Protein AF-A0A957VWQ2-F1 (afdb_monomer_lite)

Sequence (241 aa):
RGFYAALAAGTALGALLLGRWLARPKKSLSNQRSSVPTLTGQLQLDPIPAGQLNDQQCSDCRTTARDKRGLWYAIRGSTYCQDCAPTAAREGGFSLGVPSTSMKSGVVFNPDDTPSVAIKLKPGGVRVGVAQLEGFTVLRARDRQETGLTITPAVKIDGSGQMQVNKNSWFVNYDRVGQPVGGPFRTRQEAGGLASELARFDWTRAIEEFSDEEIRGSVRLANNYRETLRFGKYMATIEKS

Foldseek 3Di:
DFDPPPVCPPPPVPPVPPPPPPDDDDDDDDDDPDDDPPPPDAAEWEWDALVVCPQAAAPPPRDTSVRDHDTWTQQPNGIHGPVCVVVSCVVRSHHYDDPPLPPPPVDPPPLVPDDFFDWDWDWDFADQPPDTATWTFIAGPPPRHTQQKIKAFDWDQGPVRDIDGDQQFMFIARRVHNHGLADRDRHPVLNVRLCRSLSVDRSVDDPVVDTPCNVVSSNVSRVVSVVVVVVVVVVVVVVVD

Structure (mmCIF, N/CA/C/O backbone):
data_AF-A0A957VWQ2-F1
#
_entry.id   AF-A0A957VWQ2-F1
#
loop_
_atom_site.group_PDB
_atom_site.id
_atom_site.type_symbol
_atom_site.label_atom_id
_atom_site.label_alt_id
_atom_site.label_comp_id
_atom_site.label_asym_id
_atom_site.label_entity_id
_atom_site.label_seq_id
_atom_site.pdbx_PDB_ins_code
_atom_site.Cartn_x
_atom_site.Cartn_y
_atom_site.Cartn_z
_atom_site.occupancy
_atom_site.B_iso_or_equiv
_atom_site.auth_seq_id
_atom_site.auth_comp_id
_atom_site.auth_asym_id
_atom_site.auth_atom_id
_atom_site.pdbx_PDB_model_num
ATOM 1 N N . ARG A 1 1 ? 2.586 -27.801 -21.341 1.00 42.31 1 ARG A N 1
ATOM 2 C CA . ARG A 1 1 ? 1.315 -27.035 -21.294 1.00 42.31 1 ARG A CA 1
ATOM 3 C C . ARG A 1 1 ? 1.067 -26.673 -19.835 1.00 42.31 1 ARG A C 1
ATOM 5 O O . ARG A 1 1 ? 0.509 -27.474 -19.104 1.00 42.31 1 ARG A O 1
ATOM 12 N N . GLY A 1 2 ? 1.659 -25.567 -19.383 1.00 34.53 2 GLY A N 1
ATOM 13 C CA . GLY A 1 2 ? 1.678 -25.195 -17.968 1.00 34.53 2 GLY A CA 1
ATOM 14 C C . GLY A 1 2 ? 0.386 -24.497 -17.561 1.00 34.53 2 GLY A C 1
ATOM 15 O O . GLY A 1 2 ? -0.093 -23.621 -18.278 1.00 34.53 2 GLY A O 1
ATOM 16 N N . PHE A 1 3 ? -0.170 -24.887 -16.418 1.00 37.16 3 PHE A N 1
ATOM 17 C CA . PHE A 1 3 ? -1.298 -24.201 -15.804 1.00 37.16 3 PHE A CA 1
ATOM 18 C C . PHE A 1 3 ? -0.841 -22.837 -15.272 1.00 37.16 3 PHE A C 1
ATOM 20 O O . PHE A 1 3 ? 0.119 -22.724 -14.506 1.00 37.16 3 PHE A O 1
ATOM 27 N N . TYR A 1 4 ? -1.528 -21.776 -15.686 1.00 34.34 4 TYR A N 1
ATOM 28 C CA . TYR A 1 4 ? -1.385 -20.456 -15.092 1.00 34.34 4 TYR A CA 1
ATOM 29 C C . TYR A 1 4 ? -2.100 -20.462 -13.741 1.00 34.34 4 TYR A C 1
ATOM 31 O O . TYR A 1 4 ? -3.258 -20.074 -13.646 1.00 34.34 4 TYR A O 1
ATOM 39 N N . ALA A 1 5 ? -1.405 -20.867 -12.681 1.00 38.44 5 ALA A N 1
ATOM 40 C CA . ALA A 1 5 ? -1.760 -20.408 -11.347 1.00 38.44 5 ALA A CA 1
ATOM 41 C C . ALA A 1 5 ? -1.366 -18.925 -11.270 1.00 38.44 5 ALA A C 1
ATOM 43 O O . ALA A 1 5 ? -0.266 -18.556 -10.859 1.00 38.44 5 ALA A O 1
ATOM 44 N N . ALA A 1 6 ? -2.238 -18.058 -11.785 1.00 39.47 6 ALA A N 1
ATOM 45 C CA . ALA A 1 6 ? -2.357 -16.738 -11.208 1.00 39.47 6 ALA A CA 1
ATOM 46 C C . ALA A 1 6 ? -2.768 -16.993 -9.758 1.00 39.47 6 ALA A C 1
ATOM 48 O O . ALA A 1 6 ? -3.872 -17.474 -9.509 1.00 39.47 6 ALA A O 1
ATOM 49 N N . LEU A 1 7 ? -1.871 -16.732 -8.808 1.00 43.03 7 LEU A N 1
ATOM 50 C CA . LEU A 1 7 ? -2.309 -16.447 -7.452 1.00 43.03 7 LEU A CA 1
ATOM 51 C C . LEU A 1 7 ? -3.171 -15.195 -7.580 1.00 43.03 7 LEU A C 1
ATOM 53 O O . LEU A 1 7 ? -2.690 -14.066 -7.658 1.00 43.03 7 LEU A O 1
ATOM 57 N N . ALA A 1 8 ? -4.464 -15.448 -7.737 1.00 42.91 8 ALA A N 1
ATOM 58 C CA . ALA A 1 8 ? -5.533 -14.486 -7.726 1.00 42.91 8 ALA A CA 1
ATOM 59 C C . ALA A 1 8 ? -5.655 -13.937 -6.301 1.00 42.91 8 ALA A C 1
ATOM 61 O O . ALA A 1 8 ? -6.637 -14.171 -5.612 1.00 42.91 8 ALA A O 1
ATOM 62 N N . ALA A 1 9 ? -4.666 -13.159 -5.868 1.00 45.88 9 ALA A N 1
ATOM 63 C CA . ALA A 1 9 ? -4.795 -12.239 -4.743 1.00 45.88 9 ALA A CA 1
ATOM 64 C C . ALA A 1 9 ? -5.377 -10.894 -5.227 1.00 45.88 9 ALA A C 1
ATOM 66 O O . ALA A 1 9 ? -4.946 -9.825 -4.816 1.00 45.88 9 ALA A O 1
ATOM 67 N N . GLY A 1 10 ? -6.327 -10.957 -6.168 1.00 40.28 10 GLY A N 1
ATOM 68 C CA . GLY A 1 10 ? -6.921 -9.788 -6.817 1.00 40.28 10 GLY A CA 1
ATOM 69 C C . GLY A 1 10 ? -8.335 -9.984 -7.366 1.00 40.28 10 GLY A C 1
ATOM 70 O O . GLY A 1 10 ? -8.860 -9.053 -7.962 1.00 40.28 10 GLY A O 1
ATOM 71 N N . THR A 1 11 ? -8.980 -11.144 -7.175 1.00 46.41 11 THR A N 1
ATOM 72 C CA . THR A 1 11 ? -10.389 -11.349 -7.585 1.00 46.41 11 THR A CA 1
ATOM 73 C C . THR A 1 11 ? -11.195 -12.300 -6.687 1.00 46.41 11 THR A C 1
ATOM 75 O O . THR A 1 11 ? -12.277 -12.731 -7.079 1.00 46.41 11 THR A O 1
ATOM 78 N N . ALA A 1 12 ? -10.771 -12.577 -5.448 1.00 43.16 12 ALA A N 1
ATOM 79 C CA . ALA A 1 12 ? -11.630 -13.297 -4.494 1.00 43.16 12 ALA A CA 1
ATOM 80 C C . ALA A 1 12 ? -12.805 -12.441 -3.964 1.00 43.16 12 ALA A C 1
ATOM 82 O O . ALA A 1 12 ? -13.794 -12.986 -3.488 1.00 43.16 12 ALA A O 1
ATOM 83 N N . LEU A 1 13 ? -12.758 -11.112 -4.136 1.00 41.59 13 LEU A N 1
ATOM 84 C CA . LEU A 1 13 ? -13.890 -10.210 -3.869 1.00 41.59 13 LEU A CA 1
ATOM 85 C C . LEU A 1 13 ? -14.815 -9.992 -5.086 1.00 41.59 13 LEU A C 1
ATOM 87 O O . LEU A 1 13 ? -15.911 -9.467 -4.928 1.00 41.59 13 LEU A O 1
ATOM 91 N N . GLY A 1 14 ? -14.417 -10.416 -6.294 1.00 43.25 14 GLY A N 1
ATOM 92 C CA . GLY A 1 14 ? -15.211 -10.230 -7.520 1.00 43.25 14 GLY A CA 1
ATOM 93 C C . GLY A 1 14 ? -16.008 -11.462 -7.969 1.00 43.25 14 GLY A C 1
ATOM 94 O O . GLY A 1 14 ? -17.071 -11.327 -8.572 1.00 43.25 14 GLY A O 1
ATOM 95 N N . ALA A 1 15 ? -15.533 -12.675 -7.677 1.00 42.03 15 ALA A N 1
ATOM 96 C CA . ALA A 1 15 ? -16.113 -13.898 -8.245 1.00 42.03 15 ALA A CA 1
ATOM 97 C C . ALA A 1 15 ? -17.350 -14.439 -7.499 1.00 42.03 15 ALA A C 1
ATOM 99 O O . ALA A 1 15 ? -18.122 -15.199 -8.079 1.00 42.03 15 ALA A O 1
ATOM 100 N N . LEU A 1 16 ? -17.607 -14.009 -6.258 1.00 43.59 16 LEU A N 1
ATOM 101 C CA . LEU A 1 16 ? -18.819 -14.391 -5.514 1.00 43.59 16 LEU A CA 1
ATOM 102 C C . LEU A 1 16 ? -20.063 -13.548 -5.866 1.00 43.59 16 LEU A C 1
ATOM 104 O O . LEU A 1 16 ? -21.155 -13.850 -5.393 1.00 43.59 16 LEU A O 1
ATOM 108 N N . LEU A 1 17 ? -19.938 -12.541 -6.744 1.00 47.38 17 LEU A N 1
ATOM 109 C CA . LEU A 1 17 ? -21.052 -11.673 -7.163 1.00 47.38 17 LEU A CA 1
ATOM 110 C C . LEU A 1 17 ? -21.608 -11.957 -8.571 1.00 47.38 17 LEU A C 1
ATOM 112 O O . LEU A 1 17 ? -22.625 -11.378 -8.945 1.00 47.38 17 LEU A O 1
ATOM 116 N N . LEU A 1 18 ? -21.019 -12.872 -9.349 1.00 44.94 18 LEU A N 1
ATOM 117 C CA . LEU A 1 18 ? -21.442 -13.132 -10.741 1.00 44.94 18 LEU A CA 1
ATOM 118 C C . LEU A 1 18 ? -22.280 -14.410 -10.944 1.00 44.94 18 LEU A C 1
ATOM 120 O O . LEU A 1 18 ? -22.803 -14.637 -12.032 1.00 44.94 18 LEU A O 1
ATOM 124 N N . GLY A 1 19 ? -22.485 -15.223 -9.906 1.00 41.66 19 GLY A N 1
ATOM 125 C CA . GLY A 1 19 ? -23.142 -16.535 -10.024 1.00 41.66 19 GLY A CA 1
ATOM 126 C C . GLY A 1 19 ? -24.675 -16.544 -10.094 1.00 41.66 19 GLY A C 1
ATOM 127 O O . GLY A 1 19 ? -25.260 -17.621 -10.157 1.00 41.66 19 GLY A O 1
ATOM 128 N N . ARG A 1 20 ? -25.360 -15.391 -10.062 1.00 44.75 20 ARG A N 1
ATOM 129 C CA . ARG A 1 20 ? -26.833 -15.343 -9.909 1.00 44.75 20 ARG A CA 1
ATOM 130 C C . ARG A 1 20 ? -27.612 -14.767 -11.099 1.00 44.75 20 ARG A C 1
ATOM 132 O O . ARG A 1 20 ? -28.810 -14.538 -10.969 1.00 44.75 20 ARG A O 1
ATOM 139 N N . TRP A 1 21 ? -26.965 -14.541 -12.247 1.00 45.28 21 TRP A N 1
ATOM 140 C CA . TRP A 1 21 ? -27.535 -13.723 -13.335 1.00 45.28 21 TRP A CA 1
ATOM 141 C C . TRP A 1 21 ? -27.708 -14.382 -14.715 1.00 45.28 21 TRP A C 1
ATOM 143 O O . TRP A 1 21 ? -28.081 -13.689 -15.657 1.00 45.28 21 TRP A O 1
ATOM 153 N N . LEU A 1 22 ? -27.529 -15.699 -14.869 1.00 49.59 22 LEU A N 1
ATOM 154 C CA . LEU A 1 22 ? -27.672 -16.366 -16.180 1.00 49.59 22 LEU A CA 1
ATOM 155 C C . LEU A 1 22 ? -28.826 -17.375 -16.264 1.00 49.59 22 LEU A C 1
ATOM 157 O O . LEU A 1 22 ? -28.698 -18.437 -16.861 1.00 49.59 22 LEU A O 1
ATOM 161 N N . ALA A 1 23 ? -29.990 -17.005 -15.731 1.00 54.22 23 ALA A N 1
ATOM 162 C CA . ALA A 1 23 ? -31.255 -17.634 -16.108 1.00 54.22 23 ALA A CA 1
ATOM 163 C C . ALA A 1 23 ? -32.405 -16.617 -16.032 1.00 54.22 23 ALA A C 1
ATOM 165 O O . ALA A 1 23 ? -33.171 -16.584 -15.070 1.00 54.22 23 ALA A O 1
ATOM 166 N N . ARG A 1 24 ? -32.530 -15.753 -17.048 1.00 50.28 24 ARG A N 1
ATOM 167 C CA . ARG A 1 24 ? -33.770 -15.004 -17.299 1.00 50.28 24 ARG A CA 1
ATOM 168 C C . ARG A 1 24 ? -34.200 -15.159 -18.762 1.00 50.28 24 ARG A C 1
ATOM 170 O O . ARG A 1 24 ? -33.377 -14.954 -19.653 1.00 50.28 24 ARG A O 1
ATOM 177 N N . PRO A 1 25 ? -35.468 -15.524 -19.021 1.00 44.47 25 PRO A N 1
ATOM 178 C CA . PRO A 1 25 ? -35.995 -15.688 -20.370 1.00 44.47 25 PRO A CA 1
ATOM 179 C C . PRO A 1 25 ? -36.051 -14.341 -21.100 1.00 44.47 25 PRO A C 1
ATOM 181 O O . PRO A 1 25 ? -36.413 -13.318 -20.516 1.00 44.47 25 PRO A O 1
ATOM 184 N N . LYS A 1 26 ? -35.713 -14.355 -22.395 1.00 50.06 26 LYS A N 1
ATOM 185 C CA . LYS A 1 26 ? -35.841 -13.209 -23.303 1.00 50.06 26 LYS A CA 1
ATOM 186 C C . LYS A 1 26 ? -37.300 -12.735 -23.325 1.00 50.06 26 LYS A C 1
ATOM 188 O O . LYS A 1 26 ? -38.153 -13.415 -23.890 1.00 50.06 26 LYS A O 1
ATOM 193 N N . LYS A 1 27 ? -37.582 -11.565 -22.745 1.00 45.38 27 LYS A N 1
ATOM 194 C CA . LYS A 1 27 ? -38.809 -10.810 -23.020 1.00 45.38 27 LYS A CA 1
ATOM 195 C C . LYS A 1 27 ? -38.476 -9.572 -23.845 1.00 45.38 27 LYS A C 1
ATOM 197 O O . LYS A 1 27 ? -37.540 -8.838 -23.549 1.00 45.38 27 LYS A O 1
ATOM 202 N N . SER A 1 28 ? -39.262 -9.447 -24.906 1.00 46.12 28 SER A N 1
ATOM 203 C CA . SER A 1 28 ? -39.304 -8.421 -25.940 1.00 46.12 28 SER A CA 1
ATOM 204 C C . SER A 1 28 ? -39.070 -6.996 -25.430 1.00 46.12 28 SER A C 1
ATOM 206 O O . SER A 1 28 ? -39.695 -6.568 -24.462 1.00 46.12 28 SER A O 1
ATOM 208 N N . LEU A 1 29 ? -38.210 -6.257 -26.133 1.00 51.06 29 LEU A N 1
ATOM 209 C CA . LEU A 1 29 ? -37.986 -4.824 -25.956 1.00 51.06 29 LEU A CA 1
ATOM 210 C C . LEU A 1 29 ? -39.236 -4.056 -26.412 1.00 51.06 29 LEU A C 1
ATOM 212 O O . LEU A 1 29 ? -39.457 -3.873 -27.606 1.00 51.06 29 LEU A O 1
ATOM 216 N N . SER A 1 30 ? -40.050 -3.615 -25.452 1.00 54.12 30 SER A N 1
ATOM 217 C CA . SER A 1 30 ? -41.000 -2.518 -25.646 1.00 54.12 30 SER A CA 1
ATOM 218 C C . SER A 1 30 ? -40.347 -1.232 -25.152 1.00 54.12 30 SER A C 1
ATOM 220 O O . SER A 1 30 ? -39.843 -1.153 -24.032 1.00 54.12 30 SER A O 1
ATOM 222 N N . ASN A 1 31 ? -40.328 -0.246 -26.035 1.00 52.00 31 ASN A N 1
ATOM 223 C CA . ASN A 1 31 ? -39.730 1.064 -25.872 1.00 52.00 31 ASN A CA 1
ATOM 224 C C . ASN A 1 31 ? -40.591 1.895 -24.901 1.00 52.00 31 ASN A C 1
ATOM 226 O O . ASN A 1 31 ? -41.529 2.568 -25.320 1.00 52.00 31 ASN A O 1
ATOM 230 N N . GLN A 1 32 ? -40.314 1.820 -23.597 1.00 49.75 32 GLN A N 1
ATOM 231 C CA . GLN A 1 32 ? -41.010 2.613 -22.583 1.00 49.75 32 GLN A CA 1
ATOM 232 C C . GLN A 1 32 ? -39.989 3.494 -21.861 1.00 49.75 32 GLN A C 1
ATOM 234 O O . GLN A 1 32 ? -39.152 3.017 -21.099 1.00 49.75 32 GLN A O 1
ATOM 239 N N . ARG A 1 33 ? -40.038 4.801 -22.147 1.00 47.56 33 ARG A N 1
ATOM 240 C CA . ARG A 1 33 ? -39.319 5.836 -21.397 1.00 47.56 33 ARG A CA 1
ATOM 241 C C . ARG A 1 33 ? -39.810 5.802 -19.949 1.00 47.56 33 ARG A C 1
ATOM 243 O O . ARG A 1 33 ? -40.836 6.396 -19.633 1.00 47.56 33 ARG A O 1
ATOM 250 N N . SER A 1 34 ? -39.098 5.093 -19.082 1.00 43.31 34 SER A N 1
ATOM 251 C CA . SER A 1 34 ? -39.290 5.195 -17.639 1.00 43.31 34 SER A CA 1
ATOM 252 C C . SER A 1 34 ? -38.635 6.482 -17.154 1.00 43.31 34 SER A C 1
ATOM 254 O O . SER A 1 34 ? -37.415 6.632 -17.212 1.00 43.31 34 SER A O 1
ATOM 256 N N . SER A 1 35 ? -39.450 7.416 -16.676 1.00 45.81 35 SER A N 1
ATOM 257 C CA . SER A 1 35 ? -38.999 8.440 -15.742 1.00 45.81 35 SER A CA 1
ATOM 258 C C . SER A 1 35 ? -38.395 7.735 -14.527 1.00 45.81 35 SER A C 1
ATOM 260 O O . SER A 1 35 ? -39.040 6.894 -13.903 1.00 45.81 35 SER A O 1
ATOM 262 N N . VAL A 1 36 ? -37.131 8.031 -14.220 1.00 48.41 36 VAL A N 1
ATOM 263 C CA . VAL A 1 36 ? -36.494 7.567 -12.985 1.00 48.41 36 VAL A CA 1
ATOM 264 C C . VAL A 1 36 ? -37.248 8.235 -11.833 1.00 48.41 36 VAL A C 1
ATOM 266 O O . VAL A 1 36 ? -37.268 9.467 -11.787 1.00 48.41 36 VAL A O 1
ATOM 269 N N . PRO A 1 37 ? -37.913 7.484 -10.938 1.00 47.94 37 PRO A N 1
ATOM 270 C CA . PRO A 1 37 ? -38.536 8.086 -9.774 1.00 47.94 37 PRO A CA 1
ATOM 271 C C . PRO A 1 37 ? -37.434 8.719 -8.927 1.00 47.94 37 PRO A C 1
ATOM 273 O O . PRO A 1 37 ? -36.477 8.051 -8.533 1.00 47.94 37 PRO A O 1
ATOM 276 N N . THR A 1 38 ? -37.557 10.018 -8.674 1.00 43.53 38 THR A N 1
ATOM 277 C CA . THR A 1 38 ? -36.745 10.730 -7.692 1.00 43.53 38 THR A CA 1
ATOM 278 C C . THR A 1 38 ? -36.927 10.018 -6.354 1.00 43.53 38 THR A C 1
ATOM 280 O O . THR A 1 38 ? -38.002 10.084 -5.762 1.00 43.53 38 THR A O 1
ATOM 283 N N . LEU A 1 39 ? -35.909 9.270 -5.917 1.00 45.25 39 LEU A N 1
ATOM 284 C CA . LEU A 1 39 ? -35.900 8.620 -4.611 1.00 45.25 39 LEU A CA 1
ATOM 285 C C . LEU A 1 39 ? -35.981 9.719 -3.554 1.00 45.25 39 LEU A C 1
ATOM 287 O O . LEU A 1 39 ? -35.028 10.469 -3.348 1.00 45.25 39 LEU A O 1
ATOM 291 N N . THR A 1 40 ? -37.141 9.825 -2.913 1.00 52.31 40 THR A N 1
ATOM 292 C CA . THR A 1 40 ? -37.328 10.559 -1.666 1.00 52.31 40 THR A CA 1
ATOM 293 C C . THR A 1 40 ? -36.183 10.174 -0.732 1.00 52.31 40 THR A C 1
ATOM 295 O O . THR A 1 40 ? -35.966 8.982 -0.511 1.00 52.31 40 THR A O 1
ATOM 298 N N . GLY A 1 41 ? -35.409 11.158 -0.265 1.00 52.41 41 GLY A N 1
ATOM 299 C CA . GLY A 1 41 ? -34.172 10.923 0.479 1.00 52.41 41 GLY A CA 1
ATOM 300 C C . GLY A 1 41 ? -34.387 9.930 1.618 1.00 52.41 41 GLY A C 1
ATOM 301 O O . GLY A 1 41 ? -35.095 10.229 2.577 1.00 52.41 41 GLY A O 1
ATOM 302 N N . GLN A 1 42 ? -33.815 8.732 1.489 1.00 74.56 42 GLN A N 1
ATOM 303 C CA . GLN A 1 42 ? -33.826 7.751 2.566 1.00 74.56 42 GLN A CA 1
ATOM 304 C C . GLN A 1 42 ? -33.038 8.333 3.735 1.00 74.56 42 GLN A C 1
ATOM 306 O O . GLN A 1 42 ? -31.931 8.837 3.546 1.00 74.56 42 GLN A O 1
ATOM 311 N N . LEU A 1 43 ? -33.613 8.271 4.936 1.00 81.88 43 LEU A N 1
ATOM 312 C CA . LEU A 1 43 ? -32.935 8.713 6.146 1.00 81.88 43 LEU A CA 1
ATOM 313 C C . LEU A 1 43 ? -31.635 7.909 6.301 1.00 81.88 43 LEU A C 1
ATOM 315 O O . LEU A 1 43 ? -31.661 6.674 6.354 1.00 81.88 43 LEU A O 1
ATOM 319 N N . GLN A 1 44 ? -30.510 8.620 6.329 1.00 89.06 44 GLN A N 1
ATOM 320 C CA . GLN A 1 44 ? -29.192 8.039 6.532 1.00 89.06 44 GLN A CA 1
ATOM 321 C C . GLN A 1 44 ? -28.928 7.890 8.034 1.00 89.06 44 GLN A C 1
ATOM 323 O O . GLN A 1 44 ? -29.159 8.825 8.796 1.00 89.06 44 GLN A O 1
ATOM 328 N N . LEU A 1 45 ? -28.485 6.707 8.457 1.00 90.31 45 LEU A N 1
ATOM 329 C CA . LEU A 1 45 ? -28.174 6.395 9.851 1.00 90.31 45 LEU A CA 1
ATOM 330 C C . LEU A 1 45 ? -26.666 6.419 10.077 1.00 90.31 45 LEU A C 1
ATOM 332 O O . LEU A 1 45 ? -25.934 5.682 9.413 1.00 90.31 45 LEU A O 1
ATOM 336 N N . ASP A 1 46 ? -26.217 7.215 11.040 1.00 89.69 46 ASP A N 1
ATOM 337 C CA . ASP A 1 46 ? -24.809 7.280 11.416 1.00 89.69 46 ASP A CA 1
ATOM 338 C C . ASP A 1 46 ? -24.390 6.069 12.268 1.00 89.69 46 ASP A C 1
ATOM 340 O O . ASP A 1 46 ? -25.192 5.543 13.052 1.00 89.69 46 ASP A O 1
ATOM 344 N N . PRO A 1 47 ? -23.139 5.598 12.129 1.00 91.62 47 PRO A N 1
ATOM 345 C CA . PRO A 1 47 ? -22.628 4.511 12.945 1.00 91.62 47 PRO A CA 1
ATOM 346 C C . PRO A 1 47 ? -22.375 4.958 14.390 1.00 91.62 47 PRO A C 1
ATOM 348 O O . PRO A 1 47 ? -21.902 6.060 14.661 1.00 91.62 47 PRO A O 1
ATOM 351 N N . ILE A 1 48 ? -22.617 4.044 15.323 1.00 90.50 48 ILE A N 1
ATOM 352 C CA . ILE A 1 48 ? -22.338 4.180 16.749 1.00 90.50 48 ILE A CA 1
ATOM 353 C C . ILE A 1 48 ? -20.986 3.512 17.034 1.00 90.50 48 ILE A C 1
ATOM 355 O O . ILE A 1 48 ? -20.804 2.334 16.710 1.00 90.50 48 ILE A O 1
ATOM 359 N N . PRO A 1 49 ? -20.020 4.212 17.650 1.00 82.12 49 PRO A N 1
ATOM 360 C CA . PRO A 1 49 ? -18.782 3.590 18.098 1.00 82.12 49 PRO A CA 1
ATOM 361 C C . PRO A 1 49 ? -19.063 2.477 19.113 1.00 82.12 49 PRO A C 1
ATOM 363 O O . PRO A 1 49 ? -19.800 2.686 20.074 1.00 82.12 49 PRO A O 1
ATOM 366 N N . ALA A 1 50 ? -18.411 1.320 18.960 1.00 80.50 50 ALA A N 1
ATOM 367 C CA . ALA A 1 50 ? -18.602 0.175 19.859 1.00 80.50 50 ALA A CA 1
ATOM 368 C C . ALA A 1 50 ? -18.395 0.529 21.349 1.00 80.50 50 ALA A C 1
ATOM 370 O O . ALA A 1 50 ? -19.094 0.010 22.214 1.00 80.50 50 ALA A O 1
ATOM 371 N N . GLY A 1 51 ? -17.494 1.474 21.649 1.00 79.69 51 GLY A N 1
ATOM 372 C CA . GLY A 1 51 ? -17.242 1.954 23.012 1.00 79.69 51 GLY A CA 1
ATOM 373 C C . GLY A 1 51 ? -18.413 2.695 23.673 1.00 79.69 51 GLY A C 1
ATOM 374 O O . GLY A 1 51 ? -18.412 2.838 24.888 1.00 79.69 51 GLY A O 1
ATOM 375 N N . GLN A 1 52 ? -19.415 3.145 22.910 1.00 85.75 52 GLN A N 1
ATOM 376 C CA . GLN A 1 52 ? -20.616 3.808 23.443 1.00 85.75 52 GLN A CA 1
ATOM 377 C C . GLN A 1 52 ? -21.755 2.827 23.753 1.00 85.75 52 GLN A C 1
ATOM 379 O O . GLN A 1 52 ? -22.771 3.219 24.322 1.00 85.75 52 GLN A O 1
ATOM 384 N N . LEU A 1 53 ? -21.607 1.554 23.377 1.00 88.88 53 LEU A N 1
ATOM 385 C CA . LEU A 1 53 ? -22.684 0.573 23.449 1.00 88.88 53 LEU A CA 1
ATOM 386 C C . LEU A 1 53 ? -22.757 -0.190 24.776 1.00 88.88 53 LEU A C 1
ATOM 388 O O . LEU A 1 53 ? -23.661 -0.998 24.901 1.00 88.88 53 LEU A O 1
ATOM 392 N N . ASN A 1 54 ? -21.884 0.060 25.764 1.00 84.31 54 ASN A N 1
ATOM 393 C CA . ASN A 1 54 ? -21.965 -0.484 27.139 1.00 84.31 54 ASN A CA 1
ATOM 394 C C . ASN A 1 54 ? -22.449 -1.957 27.213 1.00 84.31 54 ASN A C 1
ATOM 396 O O . ASN A 1 54 ? -23.442 -2.253 27.873 1.00 84.31 54 ASN A O 1
ATOM 400 N N . ASP A 1 55 ? -21.785 -2.864 26.487 1.00 86.94 55 ASP A N 1
ATOM 401 C CA . ASP A 1 55 ? -22.108 -4.304 26.389 1.00 86.94 55 ASP A CA 1
ATOM 402 C C . ASP A 1 55 ? -23.456 -4.673 25.717 1.00 86.94 55 ASP A C 1
ATOM 404 O O . ASP A 1 55 ? -23.896 -5.824 25.787 1.00 86.94 55 ASP A O 1
ATOM 408 N N . GLN A 1 56 ? -24.104 -3.751 24.994 1.00 94.94 56 GLN A N 1
ATOM 409 C CA . GLN A 1 56 ? -25.286 -4.064 24.183 1.00 94.94 56 GLN A CA 1
ATOM 410 C C . GLN A 1 56 ? -25.004 -5.180 23.165 1.00 94.94 56 GLN A C 1
ATOM 412 O O . GLN A 1 56 ? -23.902 -5.322 22.625 1.00 94.94 56 GLN A O 1
ATOM 417 N N . GLN A 1 57 ? -26.043 -5.972 22.895 1.00 97.56 57 GLN A N 1
ATOM 418 C CA . GLN A 1 57 ? -26.005 -7.094 21.963 1.00 97.56 57 GLN A CA 1
ATOM 419 C C . GLN A 1 57 ? -26.627 -6.717 20.623 1.00 97.56 57 GLN A C 1
ATOM 421 O O . GLN A 1 57 ? -27.601 -5.966 20.556 1.00 97.56 57 GLN A O 1
ATOM 426 N N . CYS A 1 58 ? -26.092 -7.295 19.550 1.00 97.56 58 CYS A N 1
ATOM 427 C CA . CYS A 1 58 ? -26.741 -7.264 18.251 1.00 97.56 58 CYS A CA 1
ATOM 428 C C . CYS A 1 58 ? -28.107 -7.951 18.357 1.00 97.56 58 CYS A C 1
ATOM 430 O O . CYS A 1 58 ? -28.205 -9.090 18.809 1.00 97.56 58 CYS A O 1
ATOM 432 N N . SER A 1 59 ? -29.151 -7.270 17.901 1.00 98.06 59 SER A N 1
ATOM 433 C CA . SER A 1 59 ? -30.537 -7.730 18.037 1.00 98.06 59 SER A CA 1
ATOM 434 C C . SER A 1 59 ? -30.809 -9.013 17.246 1.00 98.06 59 SER A C 1
ATOM 436 O O . SER A 1 59 ? -31.679 -9.787 17.624 1.00 98.06 59 SER A O 1
ATOM 438 N N . ASP A 1 60 ? -30.020 -9.250 16.194 1.00 97.56 60 ASP A N 1
ATOM 439 C CA . ASP A 1 60 ? -30.087 -10.440 15.344 1.00 97.56 60 ASP A CA 1
ATOM 440 C C . ASP A 1 60 ? -29.124 -11.549 15.822 1.00 97.56 60 ASP A C 1
ATOM 442 O O . ASP A 1 60 ? -29.539 -12.526 16.440 1.00 97.56 60 ASP A O 1
ATOM 446 N N . CYS A 1 61 ? -27.806 -11.376 15.654 1.00 96.94 61 CYS A N 1
ATOM 447 C CA . CYS A 1 61 ? -26.831 -12.429 15.978 1.00 96.94 61 CYS A CA 1
ATOM 448 C C . CYS A 1 61 ? -26.437 -12.551 17.465 1.00 96.94 61 CYS A C 1
ATOM 450 O O . CYS A 1 61 ? -25.581 -13.371 17.795 1.00 96.94 61 CYS A O 1
ATOM 452 N N . ARG A 1 62 ? -26.995 -11.720 18.360 1.00 97.56 62 ARG A N 1
ATOM 453 C CA . ARG A 1 62 ? -26.744 -11.694 19.822 1.00 97.56 62 ARG A CA 1
ATOM 454 C C . ARG A 1 62 ? -25.295 -11.454 20.266 1.00 97.56 62 ARG A C 1
ATOM 456 O O . ARG A 1 62 ? -25.030 -11.409 21.463 1.00 97.56 62 ARG A O 1
ATOM 463 N N . THR A 1 63 ? -24.360 -11.245 19.339 1.00 95.50 63 THR A N 1
ATOM 464 C CA . THR A 1 63 ? -22.970 -10.894 19.658 1.00 95.50 63 THR A CA 1
ATOM 465 C C . THR A 1 63 ? -22.905 -9.564 20.404 1.00 95.50 63 THR A C 1
ATOM 467 O O . THR A 1 63 ? -23.627 -8.630 20.050 1.00 95.50 63 THR A O 1
ATOM 470 N N . THR A 1 64 ? -22.041 -9.463 21.413 1.00 94.75 64 THR A N 1
ATOM 471 C CA . THR A 1 64 ? -21.860 -8.225 22.182 1.00 94.75 64 THR A CA 1
ATOM 472 C C . THR A 1 64 ? -20.976 -7.224 21.431 1.00 94.75 64 THR A C 1
ATOM 474 O O . THR A 1 64 ? -20.102 -7.606 20.645 1.00 94.75 64 THR A O 1
ATOM 477 N N . ALA A 1 65 ? -21.159 -5.930 21.710 1.00 89.75 65 ALA A N 1
ATOM 478 C CA . ALA A 1 65 ? -20.276 -4.867 21.219 1.00 89.75 65 ALA A CA 1
ATOM 479 C C . ALA A 1 65 ? -18.813 -5.025 21.667 1.00 89.75 65 ALA A C 1
ATOM 481 O O . ALA A 1 65 ? -17.902 -4.526 21.005 1.00 89.75 65 ALA A O 1
ATOM 482 N N . ARG A 1 66 ? -18.581 -5.756 22.761 1.00 89.56 66 ARG A N 1
ATOM 483 C CA . ARG A 1 66 ? -17.249 -6.070 23.282 1.00 89.56 66 ARG A CA 1
ATOM 484 C C . ARG A 1 66 ? -16.543 -7.146 22.460 1.00 89.56 66 ARG A C 1
ATOM 486 O O . ARG A 1 66 ? -15.351 -7.021 22.187 1.00 89.56 66 ARG A O 1
ATOM 493 N N . ASP A 1 67 ? -17.281 -8.175 22.053 1.00 89.25 67 ASP A N 1
ATOM 494 C CA . ASP A 1 67 ? -16.725 -9.342 21.358 1.00 89.25 67 ASP A CA 1
ATOM 495 C C . ASP A 1 67 ? -16.511 -9.087 19.864 1.00 89.25 67 ASP A C 1
ATOM 497 O O . ASP A 1 67 ? -15.678 -9.734 19.227 1.00 89.25 67 ASP A O 1
ATOM 501 N N . LYS A 1 68 ? -17.253 -8.135 19.285 1.00 83.81 68 LYS A N 1
ATOM 502 C CA . LYS A 1 68 ? -17.218 -7.846 17.851 1.00 83.81 68 LYS A CA 1
ATOM 503 C C . LYS A 1 68 ? -16.879 -6.389 17.577 1.00 83.81 68 LYS A C 1
ATOM 505 O O . LYS A 1 68 ? -17.687 -5.478 17.754 1.00 83.81 68 LYS A O 1
ATOM 510 N N . ARG A 1 69 ? -15.653 -6.200 17.089 1.00 82.19 69 ARG A N 1
ATOM 511 C CA . ARG A 1 69 ? -15.142 -4.913 16.611 1.00 82.19 69 ARG A CA 1
ATOM 512 C C . ARG A 1 69 ? -15.841 -4.507 15.312 1.00 82.19 69 ARG A C 1
ATOM 514 O O . ARG A 1 69 ? -16.305 -5.365 14.563 1.00 82.19 69 ARG A O 1
ATOM 521 N N . GLY A 1 70 ? -15.861 -3.207 15.038 1.00 84.94 70 GLY A N 1
ATOM 522 C CA . GLY A 1 70 ? -16.393 -2.647 13.797 1.00 84.94 70 GLY A CA 1
ATOM 523 C C . GLY A 1 70 ? -17.525 -1.655 14.028 1.00 84.94 70 GLY A C 1
ATOM 524 O O . GLY A 1 70 ? -17.661 -1.090 15.116 1.00 84.94 70 GLY A O 1
ATOM 525 N N . LEU A 1 71 ? -18.310 -1.430 12.976 1.00 89.94 71 LEU A N 1
ATOM 526 C CA . LEU A 1 71 ? -19.408 -0.467 12.978 1.00 89.94 71 LEU A CA 1
ATOM 527 C C . LEU A 1 71 ? -20.672 -1.065 13.579 1.00 89.94 71 LEU A C 1
ATOM 529 O O . LEU A 1 71 ? -20.986 -2.241 13.387 1.00 89.94 71 LEU A O 1
ATOM 533 N N . TRP A 1 72 ? -21.411 -0.223 14.284 1.00 94.88 72 TRP A N 1
ATOM 534 C CA . TRP A 1 72 ? -22.686 -0.576 14.882 1.00 94.88 72 TRP A CA 1
ATOM 535 C C . TRP A 1 72 ? -23.726 0.470 14.524 1.00 94.88 72 TRP A C 1
ATOM 537 O O . TRP A 1 72 ? -23.386 1.623 14.285 1.00 94.88 72 TRP A O 1
ATOM 547 N N . TYR A 1 73 ? -24.992 0.078 14.474 1.00 96.12 73 TYR A N 1
ATOM 548 C CA . TYR A 1 73 ? -26.078 0.959 14.055 1.00 96.12 73 TYR A CA 1
ATOM 549 C C . TYR A 1 73 ? -27.286 0.777 14.965 1.00 96.12 73 TYR A C 1
ATOM 551 O O . TYR A 1 73 ? -27.647 -0.356 15.290 1.00 96.12 73 TYR A O 1
ATOM 559 N N . ALA A 1 74 ? -27.934 1.882 15.337 1.00 96.12 74 ALA A N 1
ATOM 560 C CA . ALA A 1 74 ? -29.254 1.851 15.956 1.00 96.12 74 ALA A CA 1
ATOM 561 C C . ALA A 1 74 ? -30.325 2.021 14.876 1.00 96.12 74 ALA A C 1
ATOM 563 O O . ALA A 1 74 ? -30.425 3.067 14.237 1.00 96.12 74 ALA A O 1
ATOM 564 N N . ILE A 1 75 ? -31.147 0.993 14.682 1.00 95.62 75 ILE A N 1
ATOM 565 C CA . ILE A 1 75 ? -32.222 0.967 13.688 1.00 95.62 75 ILE A CA 1
ATOM 566 C C . ILE A 1 75 ? -33.525 0.733 14.448 1.00 95.62 75 ILE A C 1
ATOM 568 O O . ILE A 1 75 ? -33.717 -0.324 15.047 1.00 95.62 75 ILE A O 1
ATOM 572 N N . ARG A 1 76 ? -34.414 1.738 14.461 1.00 93.94 76 ARG A N 1
ATOM 573 C CA . ARG A 1 76 ? -35.691 1.710 15.210 1.00 93.94 76 ARG A CA 1
ATOM 574 C C . ARG A 1 76 ? -35.517 1.335 16.696 1.00 93.94 76 ARG A C 1
ATOM 576 O O . ARG A 1 76 ? -36.285 0.551 17.240 1.00 93.94 76 ARG A O 1
ATOM 583 N N . GLY A 1 77 ? -34.478 1.871 17.340 1.00 94.00 77 GLY A N 1
ATOM 584 C CA . GLY A 1 77 ? -34.183 1.632 18.761 1.00 94.00 77 GLY A CA 1
ATOM 585 C C . GLY A 1 77 ? -33.511 0.290 19.074 1.00 94.00 77 GLY A C 1
ATOM 586 O O . GLY A 1 77 ? -33.223 0.019 20.233 1.00 94.00 77 GLY A O 1
ATOM 587 N N . SER A 1 78 ? -33.242 -0.537 18.062 1.00 97.38 78 SER A N 1
ATOM 588 C CA . SER A 1 78 ? -32.526 -1.808 18.199 1.00 97.38 78 SER A CA 1
ATOM 589 C C . SER A 1 78 ? -31.103 -1.690 17.657 1.00 97.38 78 SER A C 1
ATOM 591 O O . SER A 1 78 ? -30.876 -1.046 16.633 1.00 97.38 78 SER A O 1
ATOM 593 N N . THR A 1 79 ? -30.145 -2.324 18.331 1.00 96.81 79 THR A N 1
ATOM 594 C CA . THR A 1 79 ? -28.717 -2.250 17.991 1.00 96.81 79 THR A CA 1
ATOM 595 C C . THR A 1 79 ? -28.321 -3.410 17.080 1.00 96.81 79 THR A C 1
ATOM 597 O O . THR A 1 79 ? -28.665 -4.561 17.357 1.00 96.81 79 THR A O 1
ATOM 600 N N . TYR A 1 80 ? -27.593 -3.126 15.999 1.00 97.19 80 TYR A N 1
ATOM 601 C CA . TYR A 1 80 ? -27.137 -4.108 15.009 1.00 97.19 80 TYR A CA 1
ATOM 602 C C . TYR A 1 80 ? -25.639 -3.955 14.727 1.00 97.19 80 TYR A C 1
ATOM 604 O O . TYR A 1 80 ? -25.139 -2.838 14.604 1.00 97.19 80 TYR A O 1
ATOM 612 N N . CYS A 1 81 ? -24.928 -5.077 14.591 1.00 95.81 81 CYS A N 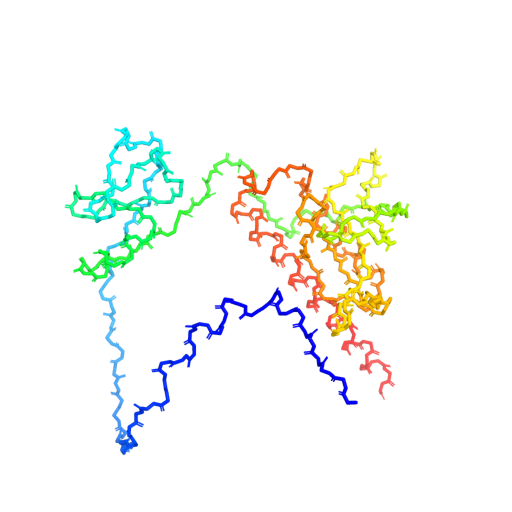1
ATOM 613 C CA . CYS A 1 81 ? -23.526 -5.085 14.163 1.00 95.81 81 CYS A CA 1
ATOM 614 C C . CYS A 1 81 ? -23.394 -4.853 12.647 1.00 95.81 81 CYS A C 1
ATOM 616 O O . CYS A 1 81 ? -24.368 -5.023 11.910 1.00 95.81 81 CYS A O 1
ATOM 618 N N . GLN A 1 82 ? -22.184 -4.543 12.170 1.00 94.12 82 GLN A N 1
ATOM 619 C CA . GLN A 1 82 ? -21.888 -4.260 10.755 1.00 94.12 82 GLN A CA 1
ATOM 620 C C . GLN A 1 82 ? -22.375 -5.325 9.755 1.00 94.12 82 GLN A C 1
ATOM 622 O O . GLN A 1 82 ? -22.669 -4.991 8.612 1.00 94.12 82 GLN A O 1
ATOM 627 N N . ASP A 1 83 ? -22.492 -6.587 10.180 1.00 95.62 83 ASP A N 1
ATOM 628 C CA . ASP A 1 83 ? -22.916 -7.684 9.303 1.00 95.62 83 ASP A CA 1
ATOM 629 C C . ASP A 1 83 ? -24.448 -7.822 9.241 1.00 95.62 83 ASP A C 1
ATOM 631 O O . ASP A 1 83 ? -24.998 -8.172 8.199 1.00 95.62 83 ASP A O 1
ATOM 635 N N . CYS A 1 84 ? -25.149 -7.523 10.342 1.00 97.12 84 CYS A N 1
ATOM 636 C CA . CYS A 1 84 ? -26.610 -7.642 10.441 1.00 97.12 84 CYS A CA 1
ATOM 637 C C . CYS A 1 84 ? -27.335 -6.345 10.047 1.00 97.12 84 CYS A C 1
ATOM 639 O O . CYS A 1 84 ? -28.467 -6.378 9.559 1.00 97.12 84 CYS A O 1
ATOM 641 N N . ALA A 1 85 ? -26.688 -5.193 10.237 1.00 96.12 85 ALA A N 1
ATOM 642 C CA . ALA A 1 85 ? -27.272 -3.883 9.977 1.00 96.12 85 ALA A CA 1
ATOM 643 C C . ALA A 1 85 ? -27.760 -3.686 8.525 1.00 96.12 85 ALA A C 1
ATOM 645 O O . ALA A 1 85 ? -28.835 -3.107 8.365 1.00 96.12 85 ALA A O 1
ATOM 646 N N . PRO A 1 86 ? -27.071 -4.161 7.460 1.00 94.94 86 PRO A N 1
ATOM 647 C CA . PRO A 1 86 ? -27.529 -3.950 6.083 1.00 94.94 86 PRO A CA 1
ATOM 648 C C . PRO A 1 86 ? -28.904 -4.560 5.791 1.00 94.94 86 PRO A C 1
ATOM 650 O O . PRO A 1 86 ? -29.695 -3.981 5.044 1.00 94.94 86 PRO A O 1
ATOM 653 N N . THR A 1 87 ? -29.198 -5.719 6.382 1.00 95.25 87 THR A N 1
ATOM 654 C CA . THR A 1 87 ? -30.497 -6.387 6.237 1.00 95.25 87 THR A CA 1
ATOM 655 C C . THR A 1 87 ? -31.583 -5.599 6.967 1.00 95.25 87 THR A C 1
ATOM 657 O O . THR A 1 87 ? -32.561 -5.193 6.338 1.00 95.25 87 THR A O 1
ATOM 660 N N . ALA A 1 88 ? -31.359 -5.272 8.244 1.00 96.25 88 ALA A N 1
ATOM 661 C CA . ALA A 1 88 ? -32.302 -4.502 9.057 1.00 96.25 88 ALA A CA 1
ATOM 662 C C . ALA A 1 88 ? -32.568 -3.087 8.498 1.00 96.25 88 ALA A C 1
ATOM 664 O O . ALA A 1 88 ? -33.695 -2.592 8.539 1.00 96.25 88 ALA A O 1
ATOM 665 N N . ALA A 1 89 ? -31.556 -2.432 7.919 1.00 93.94 89 ALA A N 1
ATOM 666 C CA . ALA A 1 89 ? -31.703 -1.120 7.291 1.00 93.94 89 ALA A CA 1
ATOM 667 C C . ALA A 1 89 ? -32.580 -1.179 6.036 1.00 93.94 89 ALA A C 1
ATOM 669 O O . ALA A 1 89 ? -33.463 -0.337 5.865 1.00 93.94 89 ALA A O 1
ATOM 670 N N . ARG A 1 90 ? -32.393 -2.209 5.195 1.00 91.75 90 ARG A N 1
ATOM 671 C CA . ARG A 1 90 ? -33.201 -2.423 3.985 1.00 91.75 90 ARG A CA 1
ATOM 672 C C . ARG A 1 90 ? -34.672 -2.650 4.323 1.00 91.75 90 ARG A C 1
ATOM 674 O O . ARG A 1 90 ? -35.532 -2.068 3.670 1.00 91.75 90 ARG A O 1
ATOM 681 N N . GLU A 1 91 ? -34.954 -3.452 5.344 1.00 93.38 91 GLU A N 1
ATOM 682 C CA . GLU A 1 91 ? -36.317 -3.675 5.852 1.00 93.38 91 GLU A CA 1
ATOM 683 C C . GLU A 1 91 ? -36.914 -2.409 6.476 1.00 93.38 91 GLU A C 1
ATOM 685 O O . GLU A 1 91 ? -38.117 -2.156 6.399 1.00 93.38 91 GLU A O 1
ATOM 690 N N . GLY A 1 92 ? -36.059 -1.586 7.082 1.00 89.44 92 GLY A N 1
ATOM 691 C CA . GLY A 1 92 ? -36.444 -0.335 7.712 1.00 89.44 92 GLY A CA 1
ATOM 692 C C . GLY A 1 92 ? -36.663 0.837 6.752 1.00 89.44 92 GLY A C 1
ATOM 693 O O . GLY A 1 92 ? -37.275 1.822 7.166 1.00 89.44 92 GLY A O 1
ATOM 694 N N . GLY A 1 93 ? -36.197 0.730 5.503 1.00 90.62 93 GLY A N 1
ATOM 695 C CA . GLY A 1 93 ? -36.181 1.826 4.530 1.00 90.62 93 GLY A CA 1
ATOM 696 C C . GLY A 1 93 ? -35.075 2.862 4.772 1.00 90.62 93 GLY A C 1
ATOM 697 O O . GLY A 1 93 ? -35.177 3.979 4.269 1.00 90.62 93 GLY A O 1
ATOM 698 N N . PHE A 1 94 ? -34.037 2.505 5.532 1.00 91.62 94 PHE A N 1
ATOM 699 C CA . PHE A 1 94 ? -32.916 3.378 5.883 1.00 91.62 94 PHE A CA 1
ATOM 700 C C . PHE A 1 94 ? -31.695 3.115 5.001 1.00 91.62 94 PHE A C 1
ATOM 702 O O . PHE A 1 94 ? -31.474 1.993 4.539 1.00 91.62 94 PHE A O 1
ATOM 709 N N . SER A 1 95 ? -30.856 4.135 4.851 1.00 90.62 95 SER A N 1
ATOM 710 C CA . SER A 1 95 ? -29.510 3.996 4.293 1.00 90.62 95 SER A CA 1
ATOM 711 C C . SER A 1 95 ? -28.492 4.011 5.428 1.00 90.62 95 SER A C 1
ATOM 713 O O . SER A 1 95 ? -28.582 4.836 6.331 1.00 90.62 95 SER A O 1
ATOM 715 N N . LEU A 1 96 ? -27.514 3.107 5.412 1.00 89.62 96 LEU A N 1
ATOM 716 C CA . LEU A 1 96 ? -26.443 3.119 6.410 1.00 89.62 96 LEU A CA 1
ATOM 717 C C . LEU A 1 96 ? -25.353 4.102 5.990 1.00 89.62 96 LEU A C 1
ATOM 719 O O . LEU A 1 96 ? -24.839 4.022 4.874 1.00 89.62 96 LEU A O 1
ATOM 723 N N . GLY A 1 97 ? -24.981 5.005 6.889 1.00 84.25 97 GLY A N 1
ATOM 724 C CA . GLY A 1 97 ? -23.776 5.800 6.747 1.00 84.25 97 GLY A CA 1
ATOM 725 C C . GLY A 1 97 ? -22.543 4.934 6.967 1.00 84.25 97 GLY A C 1
ATOM 726 O O . GLY A 1 97 ? -22.442 4.193 7.945 1.00 84.25 97 GLY A O 1
ATOM 727 N N . VAL A 1 98 ? -21.581 5.029 6.059 1.00 76.88 98 VAL A N 1
ATOM 728 C CA . VAL A 1 98 ? -20.194 4.704 6.399 1.00 76.88 98 VAL A CA 1
ATOM 729 C C . VAL A 1 98 ? -19.682 5.811 7.317 1.00 76.88 98 VAL A C 1
ATOM 731 O O . VAL A 1 98 ? -20.036 6.970 7.086 1.00 76.88 98 VAL A O 1
ATOM 734 N N . PRO A 1 99 ? -18.896 5.490 8.357 1.00 57.50 99 PRO A N 1
ATOM 735 C CA . PRO A 1 99 ? -18.312 6.512 9.203 1.00 57.50 99 PRO A CA 1
ATOM 736 C C . PRO A 1 99 ? -17.557 7.480 8.299 1.00 57.50 99 PRO A C 1
ATOM 738 O O . PRO A 1 99 ? -16.661 7.100 7.546 1.00 57.50 99 PRO A O 1
ATOM 741 N N . SER A 1 100 ? -17.929 8.748 8.362 1.00 47.22 100 SER A N 1
ATOM 742 C CA . SER A 1 100 ? -17.036 9.832 8.004 1.00 47.22 100 SER A CA 1
ATOM 743 C C . SER A 1 100 ? -15.966 9.845 9.089 1.00 47.22 100 SER A C 1
ATOM 745 O O . SER A 1 100 ? -16.045 10.586 10.064 1.00 47.22 100 SER A O 1
ATOM 747 N N . THR A 1 101 ? -14.975 8.972 8.949 1.00 44.00 101 THR A N 1
ATOM 748 C CA . THR A 1 101 ? -13.775 8.858 9.784 1.00 44.00 101 THR A CA 1
ATOM 749 C C . THR A 1 101 ? -12.870 10.081 9.656 1.00 44.00 101 THR A C 1
ATOM 751 O O . THR A 1 101 ? -11.669 9.985 9.820 1.00 44.00 101 THR A O 1
ATOM 754 N N . SER A 1 102 ? -13.430 11.290 9.592 1.00 38.25 102 SER A N 1
ATOM 755 C CA . SER A 1 102 ? -12.754 12.455 10.150 1.00 38.25 102 SER A CA 1
ATOM 756 C C . SER A 1 102 ? -12.764 12.340 11.682 1.00 38.25 102 SER A C 1
ATOM 758 O O . SER A 1 102 ? -13.322 13.163 12.407 1.00 38.25 102 SER A O 1
ATOM 760 N N . MET A 1 103 ? -12.107 11.303 12.214 1.00 40.06 103 MET A N 1
ATOM 761 C CA . MET A 1 103 ? -11.357 11.524 13.435 1.00 40.06 103 MET A CA 1
ATOM 762 C C . MET A 1 103 ? -10.430 12.685 13.110 1.00 40.06 103 MET A C 1
ATOM 764 O O . MET A 1 103 ? -9.676 12.634 12.142 1.00 40.06 103 MET A O 1
ATOM 768 N N . LYS A 1 104 ? -10.558 13.759 13.883 1.00 36.56 104 LYS A N 1
ATOM 769 C CA . LYS A 1 104 ? -9.676 14.921 13.876 1.00 36.56 104 LYS A CA 1
ATOM 770 C C . LYS A 1 104 ? -8.224 14.486 14.125 1.00 36.56 104 LYS A C 1
ATOM 772 O O . LYS A 1 104 ? -7.675 14.733 15.190 1.00 36.56 104 LYS A O 1
ATOM 777 N N . SER A 1 105 ? -7.566 13.891 13.142 1.00 40.34 105 SER A N 1
ATOM 778 C CA . SER A 1 105 ? -6.202 14.284 12.863 1.00 40.34 105 SER A CA 1
ATOM 779 C C . SER A 1 105 ? -6.372 15.643 12.201 1.00 40.34 105 SER A C 1
ATOM 781 O O . SER A 1 105 ? -6.923 15.734 11.108 1.00 40.34 105 SER A O 1
ATOM 783 N N . GLY A 1 106 ? -6.019 16.729 12.891 1.00 36.59 106 GLY A N 1
ATOM 784 C CA . GLY A 1 106 ? -6.125 18.105 12.380 1.00 36.59 106 GLY A CA 1
ATOM 785 C C . GLY A 1 106 ? -5.254 18.384 11.145 1.00 36.59 106 GLY A C 1
ATOM 786 O O . GLY A 1 106 ? -4.978 19.535 10.832 1.00 36.59 106 GLY A O 1
ATOM 787 N N . VAL A 1 107 ? -4.808 17.339 10.455 1.00 41.75 107 VAL A N 1
ATOM 788 C CA . VAL A 1 107 ? -4.090 17.379 9.198 1.00 41.75 107 VAL A CA 1
ATOM 789 C C . VAL A 1 107 ? -5.105 17.021 8.122 1.00 41.75 107 VAL A C 1
ATOM 791 O O . VAL A 1 107 ? -5.399 15.850 7.887 1.00 41.75 107 VAL A O 1
ATOM 794 N N . VAL A 1 108 ? -5.658 18.041 7.462 1.00 45.16 108 VAL A N 1
ATOM 795 C CA . VAL A 1 108 ? -6.256 17.856 6.138 1.00 45.16 108 VAL A CA 1
ATOM 796 C C . VAL A 1 108 ? -5.119 17.374 5.248 1.00 45.16 108 VAL A C 1
ATOM 798 O O . VAL A 1 108 ? -4.304 18.161 4.776 1.00 45.16 108 VAL A O 1
ATOM 801 N N . PHE A 1 109 ? -4.994 16.059 5.106 1.00 47.12 109 PHE A N 1
ATOM 802 C CA . PHE A 1 109 ? -4.007 15.475 4.222 1.00 47.12 109 PHE A CA 1
ATOM 803 C C . PHE A 1 109 ? -4.501 15.693 2.793 1.00 47.12 109 PHE A C 1
ATOM 805 O O . PHE A 1 109 ? -5.310 14.921 2.275 1.00 47.12 109 PHE A O 1
ATOM 812 N N . ASN A 1 110 ? -4.052 16.786 2.177 1.00 56.38 110 ASN A N 1
ATOM 813 C CA . ASN A 1 110 ? -4.166 16.951 0.743 1.00 56.38 110 ASN A CA 1
ATOM 814 C C . ASN A 1 110 ? -2.972 16.223 0.096 1.00 56.38 110 ASN A C 1
ATOM 816 O O . ASN A 1 110 ? -1.836 16.693 0.218 1.00 56.38 110 ASN A O 1
ATOM 820 N N . PRO A 1 111 ? -3.182 15.057 -0.547 1.00 53.38 111 PRO A N 1
ATOM 821 C CA . PRO A 1 111 ? -2.098 14.306 -1.178 1.00 53.38 111 PRO A CA 1
ATOM 822 C C . PRO A 1 111 ? -1.350 15.127 -2.234 1.00 53.38 111 PRO A C 1
ATOM 824 O O . PRO A 1 111 ? -0.174 14.852 -2.474 1.00 53.38 111 PRO A O 1
ATOM 827 N N . ASP A 1 112 ? -1.999 16.142 -2.806 1.00 56.66 112 ASP A N 1
ATOM 828 C CA . ASP A 1 112 ? -1.422 16.995 -3.842 1.00 56.66 112 ASP A CA 1
ATOM 829 C C . ASP A 1 112 ? -0.483 18.079 -3.269 1.00 56.66 112 ASP A C 1
ATOM 831 O O . ASP A 1 112 ? 0.393 18.560 -3.983 1.00 56.66 112 ASP A O 1
ATOM 835 N N . ASP A 1 113 ? -0.580 18.396 -1.969 1.00 55.53 113 ASP A N 1
ATOM 836 C CA . ASP A 1 113 ? 0.212 19.463 -1.326 1.00 55.53 113 ASP A CA 1
ATOM 837 C C . ASP A 1 113 ? 1.473 18.950 -0.610 1.00 55.53 113 ASP A C 1
ATOM 839 O O . ASP A 1 113 ? 2.300 19.738 -0.147 1.00 55.53 113 ASP A O 1
ATOM 843 N N . THR A 1 114 ? 1.646 17.628 -0.484 1.00 61.59 114 THR A N 1
ATOM 844 C CA . THR A 1 114 ? 2.825 17.062 0.193 1.00 61.59 114 THR A CA 1
ATOM 845 C C . THR A 1 114 ? 3.863 16.614 -0.839 1.00 61.59 114 THR A C 1
ATOM 847 O O . THR A 1 114 ? 3.562 15.718 -1.634 1.00 61.59 114 THR A O 1
ATOM 850 N N . PRO A 1 115 ? 5.086 17.181 -0.837 1.00 74.19 115 PRO A N 1
ATOM 851 C CA . PRO A 1 115 ? 6.125 16.781 -1.777 1.00 74.19 115 PRO A CA 1
ATOM 852 C C . PRO A 1 115 ? 6.545 15.324 -1.549 1.00 74.19 115 PRO A C 1
ATOM 854 O O . PRO A 1 115 ? 6.566 14.836 -0.416 1.00 74.19 115 PRO A O 1
ATOM 857 N N . SER A 1 116 ? 6.920 14.644 -2.633 1.00 80.81 116 SER A N 1
ATOM 858 C CA . SER A 1 116 ? 7.476 13.288 -2.604 1.00 80.81 116 SER A CA 1
ATOM 859 C C . SER A 1 116 ? 8.643 13.188 -1.614 1.00 80.81 116 SER A C 1
ATOM 861 O O . SER A 1 116 ? 9.520 14.059 -1.587 1.00 80.81 116 SER A O 1
ATOM 863 N N . VAL A 1 117 ? 8.704 12.112 -0.828 1.00 88.56 117 VAL A N 1
ATOM 864 C CA . VAL A 1 117 ? 9.781 11.914 0.149 1.00 88.56 117 VAL A CA 1
ATOM 865 C C . VAL A 1 117 ? 10.967 11.269 -0.550 1.00 88.56 117 VAL A C 1
ATOM 867 O O . VAL A 1 117 ? 10.857 10.159 -1.063 1.00 88.56 117 VAL A O 1
ATOM 870 N N . ALA A 1 118 ? 12.131 11.919 -0.549 1.00 91.75 118 ALA A N 1
ATOM 871 C CA . ALA A 1 118 ? 13.347 11.300 -1.069 1.00 91.75 118 ALA A CA 1
ATOM 872 C C . ALA A 1 118 ? 13.650 9.993 -0.310 1.00 91.75 118 ALA A C 1
ATOM 874 O O . ALA A 1 118 ? 13.679 9.980 0.924 1.00 91.75 118 ALA A O 1
ATOM 875 N N . ILE A 1 119 ? 13.913 8.905 -1.039 1.00 95.31 119 ILE A N 1
ATOM 876 C CA . ILE A 1 119 ? 14.189 7.575 -0.471 1.00 95.31 119 ILE A CA 1
ATOM 877 C C . ILE A 1 119 ? 15.582 7.055 -0.838 1.00 95.31 119 ILE A C 1
ATOM 879 O O . ILE A 1 119 ? 16.203 7.486 -1.810 1.00 95.31 119 ILE A O 1
ATOM 883 N N . LYS A 1 120 ? 16.063 6.081 -0.065 1.00 95.31 120 LYS A N 1
ATOM 884 C CA . LYS A 1 120 ? 17.211 5.222 -0.376 1.00 95.31 120 LYS A CA 1
ATOM 885 C C . LYS A 1 120 ? 16.771 3.764 -0.331 1.00 95.31 120 LYS A C 1
ATOM 887 O O . LYS A 1 120 ? 15.956 3.384 0.502 1.00 95.31 120 LYS A O 1
ATOM 892 N N . LEU A 1 121 ? 17.334 2.946 -1.215 1.00 95.81 121 LEU A N 1
ATOM 893 C CA . LEU A 1 121 ? 17.048 1.515 -1.280 1.00 95.81 121 LEU A CA 1
ATOM 894 C C . LEU A 1 121 ? 18.213 0.736 -0.674 1.00 95.81 121 LEU A C 1
ATOM 896 O O . LEU A 1 121 ? 19.332 0.806 -1.185 1.00 95.81 121 LEU A O 1
ATOM 900 N N . LYS A 1 122 ? 17.954 -0.005 0.404 1.00 96.00 122 LYS A N 1
ATOM 901 C CA . LYS A 1 122 ? 18.931 -0.908 1.020 1.00 96.00 122 LYS A CA 1
ATOM 902 C C . LYS A 1 122 ? 18.668 -2.332 0.517 1.00 96.00 122 LYS A C 1
ATOM 904 O O . LYS A 1 122 ? 17.590 -2.850 0.799 1.00 96.00 122 LYS A O 1
ATOM 909 N N . PRO A 1 123 ? 19.590 -2.963 -0.235 1.00 95.75 123 PRO A N 1
ATOM 910 C CA . PRO A 1 123 ? 19.411 -4.345 -0.666 1.00 95.75 123 PRO A CA 1
ATOM 911 C C . PRO A 1 123 ? 19.408 -5.284 0.544 1.00 95.75 123 PRO A C 1
ATOM 913 O O . PRO A 1 123 ? 20.155 -5.073 1.502 1.00 95.75 123 PRO A O 1
ATOM 916 N N . GLY A 1 124 ? 18.581 -6.322 0.493 1.00 92.25 124 GLY A N 1
ATOM 917 C CA . GLY A 1 124 ? 18.500 -7.312 1.559 1.00 92.25 124 GLY A CA 1
ATOM 918 C C . GLY A 1 124 ? 17.469 -8.397 1.282 1.00 92.25 124 GLY A C 1
ATOM 919 O O . GLY A 1 124 ? 16.748 -8.359 0.284 1.00 92.25 124 GLY A O 1
ATOM 920 N N . GLY A 1 125 ? 17.410 -9.373 2.184 1.00 90.19 125 GLY A N 1
ATOM 921 C CA . GLY A 1 125 ? 16.328 -10.345 2.193 1.00 90.19 125 GLY A CA 1
ATOM 922 C C . GLY A 1 125 ? 15.051 -9.700 2.731 1.00 90.19 125 GLY A C 1
ATOM 923 O O . GLY A 1 125 ? 15.039 -9.233 3.868 1.00 90.19 125 GLY A O 1
ATOM 924 N N . VAL A 1 126 ? 13.992 -9.698 1.930 1.00 88.44 126 VAL A N 1
ATOM 925 C CA . VAL A 1 126 ? 12.659 -9.204 2.284 1.00 88.44 126 VAL A CA 1
ATOM 926 C C . VAL A 1 126 ? 11.707 -10.384 2.405 1.00 88.44 126 VAL A C 1
ATOM 928 O O . VAL A 1 126 ? 11.729 -11.296 1.573 1.00 88.44 126 VAL A O 1
ATOM 931 N N . ARG A 1 127 ? 10.841 -10.350 3.418 1.00 84.00 127 ARG A N 1
ATOM 932 C CA . ARG A 1 127 ? 9.813 -11.366 3.607 1.00 84.00 127 ARG A CA 1
ATOM 933 C C . ARG A 1 127 ? 8.532 -10.963 2.880 1.00 84.00 127 ARG A C 1
ATOM 935 O O . ARG A 1 127 ? 7.965 -9.910 3.144 1.00 84.00 127 ARG A O 1
ATOM 942 N N . VAL A 1 128 ? 8.050 -11.819 1.984 1.00 78.50 128 VAL A N 1
ATOM 943 C CA . VAL A 1 128 ? 6.750 -11.656 1.313 1.00 78.50 128 VAL A CA 1
ATOM 944 C C . VAL A 1 128 ? 5.926 -12.907 1.592 1.00 78.50 128 VAL A C 1
ATOM 946 O O . VAL A 1 128 ? 6.183 -13.983 1.048 1.00 78.50 128 VAL A O 1
ATOM 949 N N . GLY A 1 129 ? 4.971 -12.791 2.517 1.00 76.94 129 GLY A N 1
ATOM 950 C CA . GLY A 1 129 ? 4.245 -13.936 3.064 1.00 76.94 129 GLY A CA 1
ATOM 951 C C . GLY A 1 129 ? 5.179 -14.925 3.779 1.00 76.94 129 GLY A C 1
ATOM 952 O O . GLY A 1 129 ? 5.764 -14.617 4.821 1.00 76.94 129 GLY A O 1
ATOM 953 N N . VAL A 1 130 ? 5.313 -16.132 3.218 1.00 76.06 130 VAL A N 1
ATOM 954 C CA . VAL A 1 130 ? 6.197 -17.199 3.735 1.00 76.06 130 VAL A CA 1
ATOM 955 C C . VAL A 1 130 ? 7.562 -17.255 3.039 1.00 76.06 130 VAL A C 1
ATOM 957 O O . VAL A 1 130 ? 8.424 -18.024 3.451 1.00 76.06 130 VAL A O 1
ATOM 960 N N . ALA A 1 131 ? 7.765 -16.461 1.987 1.00 81.00 131 ALA A N 1
ATOM 961 C CA . ALA A 1 131 ? 8.977 -16.477 1.179 1.00 81.00 131 ALA A CA 1
ATOM 962 C C . ALA A 1 131 ? 9.988 -15.426 1.649 1.00 81.00 131 ALA A C 1
ATOM 964 O O . ALA A 1 131 ? 9.615 -14.276 1.885 1.00 81.00 131 ALA A O 1
ATOM 965 N N . GLN A 1 132 ? 11.268 -15.803 1.701 1.00 87.56 132 GLN A N 1
ATOM 966 C CA . GLN A 1 132 ? 12.386 -14.867 1.808 1.00 87.56 132 GLN A CA 1
ATOM 967 C C . GLN A 1 132 ? 12.938 -14.607 0.403 1.00 87.56 132 GLN A C 1
ATOM 969 O O . GLN A 1 132 ? 13.326 -15.543 -0.295 1.00 87.56 132 GLN A O 1
ATOM 974 N N . LEU A 1 133 ? 12.952 -13.347 -0.022 1.00 89.62 133 LEU A N 1
ATOM 975 C CA . LEU A 1 133 ? 13.299 -12.944 -1.384 1.00 89.62 133 LEU A CA 1
ATOM 976 C C . LEU A 1 133 ? 14.387 -11.882 -1.370 1.00 89.62 133 LEU A C 1
ATOM 978 O O . LEU A 1 133 ? 14.430 -11.046 -0.474 1.00 89.62 133 LEU A O 1
ATOM 982 N N . GLU A 1 134 ? 15.221 -11.849 -2.405 1.00 93.19 134 GLU A N 1
ATOM 983 C CA . GLU A 1 134 ? 16.054 -10.674 -2.650 1.00 93.19 134 GLU A CA 1
ATOM 984 C C . GLU A 1 134 ? 15.165 -9.480 -3.015 1.00 93.19 134 GLU A C 1
ATOM 986 O O . GLU A 1 134 ? 14.388 -9.521 -3.976 1.00 93.19 134 GLU A O 1
ATOM 991 N N . GLY A 1 135 ? 15.285 -8.404 -2.245 1.00 95.31 135 GLY A N 1
ATOM 992 C CA . GLY A 1 135 ? 14.520 -7.182 -2.427 1.00 95.31 135 GLY A CA 1
ATOM 993 C C . GLY A 1 135 ? 15.257 -5.967 -1.883 1.00 95.31 135 GLY A C 1
ATOM 994 O O . GLY A 1 135 ? 16.474 -5.977 -1.677 1.00 95.31 135 GLY A O 1
ATOM 995 N N . PHE A 1 136 ? 14.505 -4.893 -1.676 1.00 97.50 136 PHE A N 1
ATOM 996 C CA . PHE A 1 136 ? 15.024 -3.646 -1.135 1.00 97.50 136 PHE A CA 1
ATOM 997 C C . PHE A 1 136 ? 14.128 -3.141 -0.012 1.00 97.50 136 PHE A C 1
ATOM 999 O O . PHE A 1 136 ? 12.927 -2.967 -0.214 1.00 97.50 136 PHE A O 1
ATOM 1006 N N . THR A 1 137 ? 14.722 -2.832 1.135 1.00 97.00 137 THR A N 1
ATOM 1007 C CA . THR A 1 137 ? 14.065 -2.044 2.180 1.00 97.00 137 THR A CA 1
ATOM 1008 C C . THR A 1 137 ? 14.097 -0.575 1.780 1.00 97.00 137 THR A C 1
ATOM 1010 O O . THR A 1 137 ? 15.141 -0.057 1.359 1.00 97.00 137 THR A O 1
ATOM 1013 N N . VAL A 1 138 ? 12.956 0.100 1.898 1.00 97.12 138 VAL A N 1
ATOM 1014 C CA . VAL A 1 138 ? 12.828 1.521 1.576 1.00 97.12 138 VAL A CA 1
ATOM 1015 C C . VAL A 1 138 ? 13.139 2.340 2.824 1.00 97.12 138 VAL A C 1
ATOM 1017 O O . VAL A 1 138 ? 12.422 2.284 3.826 1.00 97.12 138 VAL A O 1
ATOM 1020 N N . LEU A 1 139 ? 14.211 3.122 2.748 1.00 96.19 139 LEU A N 1
ATOM 1021 C CA . LEU A 1 139 ? 14.633 4.047 3.793 1.00 96.19 139 LEU A CA 1
ATOM 1022 C C . LEU A 1 139 ? 14.286 5.476 3.384 1.00 96.19 139 LEU A C 1
ATOM 1024 O O . LEU A 1 139 ? 14.484 5.849 2.225 1.00 96.19 139 LEU A O 1
ATOM 1028 N N . ARG A 1 140 ? 13.866 6.319 4.324 1.00 94.81 140 ARG A N 1
ATOM 1029 C CA . ARG A 1 140 ? 13.806 7.768 4.090 1.00 94.81 140 ARG A CA 1
ATOM 1030 C C . ARG A 1 140 ? 15.226 8.310 3.920 1.00 94.81 140 ARG A C 1
ATOM 1032 O O . ARG A 1 140 ? 16.124 8.010 4.702 1.00 94.81 140 ARG A O 1
ATOM 1039 N N . ALA A 1 141 ? 15.472 9.114 2.888 1.00 91.31 141 ALA A N 1
ATOM 1040 C CA . ALA A 1 141 ? 16.827 9.564 2.564 1.00 91.31 141 ALA A CA 1
ATOM 1041 C C . ALA A 1 141 ? 17.419 10.507 3.624 1.00 91.31 141 ALA A C 1
ATOM 1043 O O . ALA A 1 141 ? 18.638 10.489 3.822 1.00 91.31 141 ALA A O 1
ATOM 1044 N N . ARG A 1 142 ? 16.564 11.307 4.281 1.00 91.75 142 ARG A N 1
ATOM 1045 C CA . ARG A 1 142 ? 16.945 12.342 5.256 1.00 91.75 142 ARG A CA 1
ATOM 1046 C C . ARG A 1 142 ? 17.531 11.756 6.539 1.00 91.75 142 ARG A C 1
ATOM 1048 O O . ARG A 1 142 ? 18.593 12.188 6.968 1.00 91.75 142 ARG A O 1
ATOM 1055 N N . ASP A 1 143 ? 16.843 10.792 7.138 1.00 94.31 143 ASP A N 1
ATOM 1056 C CA . ASP A 1 143 ? 17.148 10.225 8.460 1.00 94.31 143 ASP A CA 1
ATOM 1057 C C . ASP A 1 143 ? 1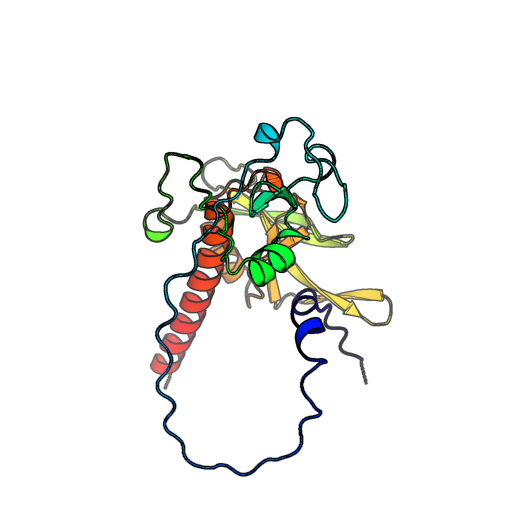7.586 8.751 8.395 1.00 94.31 143 ASP A C 1
ATOM 1059 O O . ASP A 1 143 ? 18.006 8.191 9.403 1.00 94.31 143 ASP A O 1
ATOM 1063 N N . ARG A 1 144 ? 17.532 8.127 7.208 1.00 93.88 144 ARG A N 1
ATOM 1064 C CA . ARG A 1 144 ? 17.804 6.697 6.974 1.00 93.88 144 ARG A CA 1
ATOM 1065 C C . ARG A 1 144 ? 16.898 5.761 7.775 1.00 93.88 144 ARG A C 1
ATOM 1067 O O . ARG A 1 144 ? 17.239 4.587 7.913 1.00 93.88 144 ARG A O 1
ATOM 1074 N N . GLN A 1 145 ? 15.763 6.248 8.271 1.00 95.62 145 GLN A N 1
ATOM 1075 C CA . GLN A 1 145 ? 14.801 5.401 8.966 1.00 95.62 145 GLN A CA 1
ATOM 1076 C C . GLN A 1 145 ? 14.049 4.519 7.974 1.00 95.62 145 GLN A C 1
ATOM 1078 O O . GLN A 1 145 ? 13.768 4.926 6.841 1.00 95.62 145 GLN A O 1
ATOM 1083 N N . GLU A 1 146 ? 13.741 3.297 8.402 1.00 96.12 146 GLU A N 1
ATOM 1084 C CA . GLU A 1 146 ? 12.889 2.390 7.645 1.00 96.12 146 GLU A CA 1
ATOM 1085 C C . GLU A 1 146 ? 11.486 2.976 7.541 1.00 96.12 146 GLU A C 1
ATOM 1087 O O . GLU A 1 146 ? 10.927 3.477 8.512 1.00 96.12 146 GLU A O 1
ATOM 1092 N N . THR A 1 147 ? 10.925 2.935 6.337 1.00 96.31 147 THR A N 1
ATOM 1093 C CA . THR A 1 147 ? 9.568 3.442 6.093 1.00 96.31 147 THR A CA 1
ATOM 1094 C C . THR A 1 147 ? 8.493 2.422 6.434 1.00 96.31 147 THR A C 1
ATOM 1096 O O . THR A 1 147 ? 7.339 2.810 6.525 1.00 96.31 147 THR A O 1
ATOM 1099 N N . GLY A 1 148 ? 8.858 1.139 6.576 1.00 96.25 148 GLY A N 1
ATOM 1100 C CA . GLY A 1 148 ? 7.934 -0.001 6.594 1.00 96.25 148 GLY A CA 1
ATOM 1101 C C . GLY A 1 148 ? 7.513 -0.491 5.200 1.00 96.25 148 GLY A C 1
ATOM 1102 O O . GLY A 1 148 ? 6.688 -1.396 5.081 1.00 96.25 148 GLY A O 1
ATOM 1103 N N . LEU A 1 149 ? 8.085 0.085 4.135 1.00 97.44 149 LEU A N 1
ATOM 1104 C CA . LEU A 1 149 ? 7.886 -0.355 2.755 1.00 97.44 149 LEU A CA 1
ATOM 1105 C C . LEU A 1 149 ? 9.067 -1.185 2.250 1.00 97.44 149 LEU A C 1
ATOM 1107 O O . LEU A 1 149 ? 10.236 -0.915 2.553 1.00 97.44 149 LEU A O 1
ATOM 1111 N N . THR A 1 150 ? 8.763 -2.145 1.383 1.00 97.62 150 THR A N 1
ATOM 1112 C CA . THR A 1 150 ? 9.762 -2.925 0.651 1.00 97.62 150 THR A CA 1
ATOM 1113 C C . THR A 1 150 ? 9.462 -2.970 -0.837 1.00 97.62 150 THR A C 1
ATOM 1115 O O . THR A 1 150 ? 8.320 -2.828 -1.269 1.00 97.62 150 THR A O 1
ATOM 1118 N N . ILE A 1 151 ? 10.502 -3.159 -1.645 1.00 97.62 151 ILE A N 1
ATOM 1119 C CA . ILE A 1 151 ? 10.395 -3.345 -3.091 1.00 97.62 151 ILE A CA 1
ATOM 1120 C C . ILE A 1 151 ? 10.911 -4.734 -3.437 1.00 97.62 151 ILE A C 1
ATOM 1122 O O . ILE A 1 151 ? 12.083 -5.038 -3.203 1.00 97.62 151 ILE A O 1
ATOM 1126 N N . THR A 1 152 ? 10.056 -5.565 -4.027 1.00 96.75 152 THR A N 1
ATOM 1127 C CA . THR A 1 152 ? 10.406 -6.944 -4.391 1.00 96.75 152 THR A CA 1
ATOM 1128 C C . THR A 1 152 ? 10.046 -7.244 -5.841 1.00 96.75 152 THR A C 1
ATOM 1130 O O . THR A 1 152 ? 9.107 -6.652 -6.384 1.00 96.75 152 THR A O 1
ATOM 1133 N N . PRO A 1 153 ? 10.764 -8.168 -6.499 1.00 96.31 153 PRO A N 1
ATOM 1134 C CA . PRO A 1 153 ? 10.308 -8.716 -7.765 1.00 96.31 153 PRO A CA 1
ATOM 1135 C C . PRO A 1 153 ? 9.009 -9.508 -7.568 1.00 96.31 153 PRO A C 1
ATOM 1137 O O . PRO A 1 153 ? 8.668 -9.943 -6.466 1.00 96.31 153 PRO A O 1
ATOM 1140 N N . ALA A 1 154 ? 8.284 -9.712 -8.658 1.00 93.50 154 ALA A N 1
ATOM 1141 C CA . ALA A 1 154 ? 7.112 -10.561 -8.694 1.00 93.50 154 ALA A CA 1
ATOM 1142 C C . ALA A 1 154 ? 7.522 -12.010 -8.472 1.00 93.50 154 ALA A C 1
ATOM 1144 O O . ALA A 1 154 ? 8.506 -12.481 -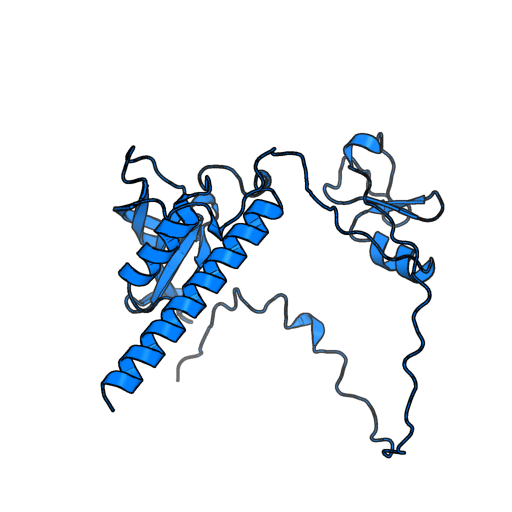9.045 1.00 93.50 154 ALA A O 1
ATOM 1145 N N . VAL A 1 155 ? 6.727 -12.728 -7.692 1.00 91.00 155 VAL A N 1
ATOM 1146 C CA . VAL A 1 155 ? 6.969 -14.136 -7.408 1.00 91.00 155 VAL A CA 1
ATOM 1147 C C . VAL A 1 155 ? 5.753 -14.944 -7.800 1.00 91.00 155 VAL A C 1
ATOM 1149 O O . VAL A 1 155 ? 4.622 -14.595 -7.466 1.00 91.00 155 VAL A O 1
ATOM 1152 N N . LYS A 1 156 ? 5.997 -16.026 -8.530 1.00 88.44 156 LYS A N 1
ATOM 1153 C CA . LYS A 1 156 ? 4.984 -17.001 -8.909 1.00 88.44 156 LYS A CA 1
ATOM 1154 C C . LYS A 1 156 ? 5.378 -18.353 -8.339 1.00 88.44 156 LYS A C 1
ATOM 1156 O O . LYS A 1 156 ? 6.504 -18.785 -8.539 1.00 88.44 156 LYS A O 1
ATOM 1161 N N . ILE A 1 157 ? 4.455 -19.017 -7.660 1.00 86.50 157 ILE A N 1
ATOM 1162 C CA . ILE A 1 157 ? 4.619 -20.420 -7.280 1.00 86.50 157 ILE A CA 1
ATOM 1163 C C . ILE A 1 157 ? 4.004 -21.245 -8.409 1.00 86.50 157 ILE A C 1
ATOM 1165 O O . ILE A 1 157 ? 2.853 -21.012 -8.790 1.00 86.50 157 ILE A O 1
ATOM 1169 N N . ASP A 1 158 ? 4.782 -22.130 -9.019 1.00 89.50 158 ASP A N 1
ATOM 1170 C CA . ASP A 1 158 ? 4.264 -23.014 -10.060 1.00 89.50 158 ASP A CA 1
ATOM 1171 C C . ASP A 1 158 ? 3.531 -24.231 -9.467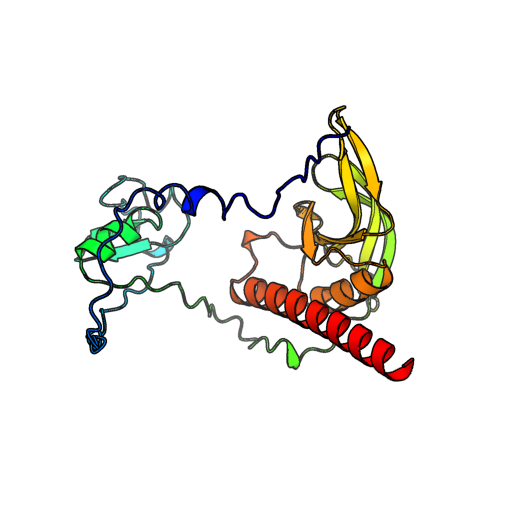 1.00 89.50 158 ASP A C 1
ATOM 1173 O O . ASP A 1 158 ? 3.437 -24.406 -8.253 1.00 89.50 158 ASP A O 1
ATOM 1177 N N . GLY A 1 159 ? 2.970 -25.083 -10.331 1.00 86.00 159 GLY A N 1
ATOM 1178 C CA . GLY A 1 159 ? 2.219 -26.267 -9.900 1.00 86.00 159 GLY A CA 1
ATOM 1179 C C . GLY A 1 159 ? 3.051 -27.309 -9.142 1.00 86.00 159 GLY A C 1
ATOM 1180 O O . GLY A 1 159 ? 2.468 -28.218 -8.562 1.00 86.00 159 GLY A O 1
ATOM 1181 N N . SER A 1 160 ? 4.383 -27.187 -9.135 1.00 91.75 160 SER A N 1
ATOM 1182 C CA . SER A 1 160 ? 5.285 -28.047 -8.361 1.00 91.75 160 SER A CA 1
ATOM 1183 C C . SER A 1 160 ? 5.636 -27.467 -6.987 1.00 91.75 160 SER A C 1
ATOM 1185 O O . SER A 1 160 ? 6.389 -28.080 -6.235 1.00 91.75 160 SER A O 1
ATOM 1187 N N . GLY A 1 161 ? 5.112 -26.285 -6.650 1.00 86.81 161 GLY A N 1
ATOM 1188 C CA . GLY A 1 161 ? 5.492 -25.562 -5.439 1.00 86.81 161 GLY A CA 1
ATOM 1189 C C . GLY A 1 161 ? 6.829 -24.827 -5.564 1.00 86.81 161 GLY A C 1
ATOM 1190 O O . GLY A 1 161 ? 7.267 -24.210 -4.593 1.00 86.81 161 GLY A O 1
ATOM 1191 N N . GLN A 1 162 ? 7.477 -24.849 -6.735 1.00 89.00 162 GLN A N 1
ATOM 1192 C CA . GLN A 1 162 ? 8.711 -24.106 -6.955 1.00 89.00 162 GLN A CA 1
ATOM 1193 C C . GLN A 1 162 ? 8.433 -22.623 -7.182 1.00 89.00 162 GLN A C 1
ATOM 1195 O O . GLN A 1 162 ? 7.466 -22.212 -7.828 1.00 89.00 162 GLN A O 1
ATOM 1200 N N . MET A 1 163 ? 9.322 -21.810 -6.624 1.00 88.94 163 MET A N 1
ATOM 1201 C CA . MET A 1 163 ? 9.237 -20.364 -6.660 1.00 88.94 163 MET A CA 1
ATOM 1202 C C . MET A 1 163 ? 9.956 -19.815 -7.892 1.00 88.94 163 MET A C 1
ATOM 1204 O O . MET A 1 163 ? 11.156 -20.006 -8.065 1.00 88.94 163 MET A O 1
ATOM 1208 N N . GLN A 1 164 ? 9.227 -19.083 -8.726 1.00 93.31 164 GLN A N 1
ATOM 1209 C CA . GLN A 1 164 ? 9.744 -18.407 -9.908 1.00 93.31 164 GLN A CA 1
ATOM 1210 C C . GLN A 1 164 ? 9.748 -16.897 -9.679 1.00 93.31 164 GLN A C 1
ATOM 1212 O O . GLN A 1 164 ? 8.697 -16.265 -9.542 1.00 93.31 164 GLN A O 1
ATOM 1217 N N . VAL A 1 165 ? 10.947 -16.316 -9.647 1.00 92.56 165 VAL A N 1
ATOM 1218 C CA . VAL A 1 165 ? 11.153 -14.875 -9.467 1.00 92.56 165 VAL A CA 1
ATOM 1219 C C . VAL A 1 165 ? 11.189 -14.185 -10.829 1.00 92.56 165 VAL A C 1
ATOM 1221 O O . VAL A 1 165 ? 12.067 -14.443 -11.650 1.00 92.56 165 VAL A O 1
ATOM 1224 N N . ASN A 1 166 ? 10.259 -13.264 -11.065 1.00 94.25 166 ASN A N 1
ATOM 1225 C CA . ASN A 1 166 ? 10.203 -12.445 -12.269 1.00 94.25 166 ASN A CA 1
ATOM 1226 C C . ASN A 1 166 ? 10.772 -11.044 -11.991 1.00 94.25 166 ASN A C 1
ATOM 1228 O O . ASN A 1 166 ? 10.082 -10.158 -11.488 1.00 94.25 166 ASN A O 1
ATOM 1232 N N . LYS A 1 167 ? 12.032 -10.833 -12.389 1.00 92.25 167 LYS A N 1
ATOM 1233 C CA . LYS A 1 167 ? 12.762 -9.558 -12.241 1.00 92.25 167 LYS A CA 1
ATOM 1234 C C . LYS A 1 167 ? 12.289 -8.442 -13.194 1.00 92.25 167 LYS A C 1
ATOM 1236 O O . LYS A 1 167 ? 12.766 -7.316 -13.077 1.00 92.25 167 LYS A O 1
ATOM 1241 N N . ASN A 1 168 ? 11.342 -8.721 -14.095 1.00 94.38 168 ASN A N 1
ATOM 1242 C CA . ASN A 1 168 ? 10.729 -7.737 -15.004 1.00 94.38 168 ASN A CA 1
ATOM 1243 C C . ASN A 1 168 ? 9.403 -7.174 -14.470 1.00 94.38 168 ASN A C 1
ATOM 1245 O O . ASN A 1 168 ? 8.697 -6.452 -15.173 1.00 94.38 168 ASN A O 1
ATOM 1249 N N . S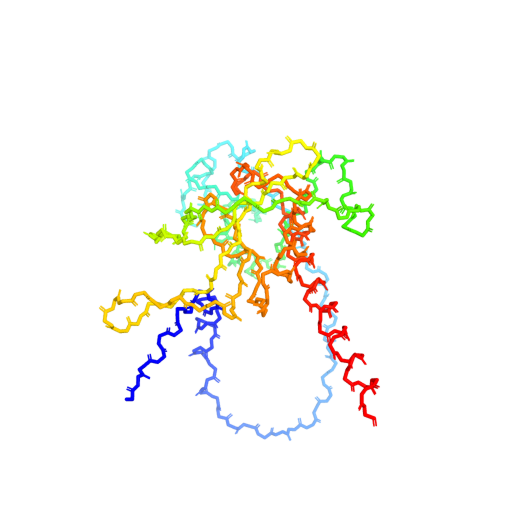ER A 1 169 ? 9.030 -7.547 -13.249 1.00 95.81 169 SER A N 1
ATOM 1250 C CA . SER A 1 169 ? 7.813 -7.094 -12.597 1.00 95.81 169 SER A CA 1
ATOM 1251 C C . SER A 1 169 ? 8.138 -6.812 -11.141 1.00 95.81 169 SER A C 1
ATOM 1253 O O . SER A 1 169 ? 8.609 -7.699 -10.445 1.00 95.81 169 SER A O 1
ATOM 1255 N N . TRP A 1 170 ? 7.900 -5.593 -10.680 1.00 96.94 170 TRP A N 1
ATOM 1256 C CA . TRP A 1 170 ? 8.260 -5.138 -9.338 1.00 96.94 170 TRP A CA 1
ATOM 1257 C C . TRP A 1 170 ? 7.026 -4.679 -8.574 1.00 96.94 170 TRP A C 1
ATOM 1259 O O . TRP A 1 170 ? 6.115 -4.090 -9.156 1.00 96.94 170 TRP A O 1
ATOM 1269 N N . PHE A 1 171 ? 7.006 -4.932 -7.275 1.00 96.75 171 PHE A N 1
ATOM 1270 C CA . PHE A 1 171 ? 5.943 -4.518 -6.368 1.00 96.75 171 PHE A CA 1
ATOM 1271 C C . PHE A 1 171 ? 6.516 -3.658 -5.252 1.00 96.75 171 PHE A C 1
ATOM 1273 O O . PHE A 1 171 ? 7.660 -3.855 -4.842 1.00 96.75 171 PHE A O 1
ATOM 1280 N N . VAL A 1 172 ? 5.704 -2.720 -4.774 1.00 97.12 172 VAL A N 1
ATOM 1281 C CA . VAL A 1 172 ? 5.910 -2.057 -3.485 1.00 97.12 172 VAL A CA 1
ATOM 1282 C C . VAL A 1 172 ? 5.005 -2.774 -2.493 1.00 97.12 172 VAL A C 1
ATOM 1284 O O . VAL A 1 172 ? 3.802 -2.868 -2.738 1.00 97.12 172 VAL A O 1
ATOM 1287 N N . ASN A 1 173 ? 5.565 -3.294 -1.407 1.00 96.06 173 ASN A N 1
ATOM 1288 C CA . ASN A 1 173 ? 4.833 -4.020 -0.376 1.00 96.06 173 ASN A CA 1
ATOM 1289 C C . ASN A 1 173 ? 4.893 -3.284 0.957 1.00 96.06 173 ASN A C 1
ATOM 1291 O O . ASN A 1 173 ? 5.869 -2.595 1.259 1.00 96.06 173 ASN A O 1
ATOM 1295 N N . TYR A 1 174 ? 3.865 -3.500 1.764 1.00 95.06 174 TYR A N 1
ATOM 1296 C CA . TYR A 1 174 ? 3.870 -3.176 3.178 1.00 95.06 174 TYR A CA 1
ATOM 1297 C C . TYR A 1 174 ? 4.519 -4.334 3.945 1.00 95.06 174 TYR A C 1
ATOM 1299 O O . TYR A 1 174 ? 3.970 -5.437 3.998 1.00 95.06 174 TYR A O 1
ATOM 1307 N N . ASP A 1 175 ? 5.705 -4.084 4.503 1.00 93.38 175 ASP A N 1
ATOM 1308 C CA . ASP A 1 175 ? 6.610 -5.105 5.046 1.00 93.38 175 ASP A CA 1
ATOM 1309 C C . ASP A 1 175 ? 5.959 -5.958 6.141 1.00 93.38 175 ASP A C 1
ATOM 1311 O O . ASP A 1 175 ? 6.010 -7.186 6.096 1.00 93.38 175 ASP A O 1
ATOM 1315 N N . ARG A 1 176 ? 5.246 -5.313 7.073 1.00 90.31 176 ARG A N 1
ATOM 1316 C CA . ARG A 1 176 ? 4.658 -5.973 8.249 1.00 90.31 176 ARG A CA 1
ATOM 1317 C C . ARG A 1 176 ? 3.671 -7.087 7.891 1.00 90.31 176 ARG A C 1
ATOM 1319 O O . ARG A 1 176 ? 3.589 -8.079 8.610 1.00 90.31 176 ARG A O 1
ATOM 1326 N N . VAL A 1 177 ? 2.933 -6.931 6.792 1.00 88.94 177 VAL A N 1
ATOM 1327 C CA . VAL A 1 177 ? 1.928 -7.908 6.328 1.00 88.94 177 VAL A CA 1
ATOM 1328 C C . VAL A 1 177 ? 2.351 -8.637 5.050 1.00 88.94 177 VAL A C 1
ATOM 1330 O O . VAL A 1 177 ? 1.667 -9.562 4.615 1.00 88.94 177 VAL A O 1
ATOM 1333 N N . GLY A 1 178 ? 3.459 -8.227 4.427 1.00 88.06 178 GLY A N 1
ATOM 1334 C CA . GLY A 1 178 ? 3.949 -8.779 3.165 1.00 88.06 178 GLY A CA 1
ATOM 1335 C C . GLY A 1 178 ? 2.966 -8.632 1.998 1.00 88.06 178 GLY A C 1
ATOM 1336 O O . GLY A 1 178 ? 2.999 -9.456 1.085 1.00 88.06 178 GLY A O 1
ATOM 1337 N N . GLN A 1 179 ? 2.069 -7.638 2.034 1.00 89.44 179 GLN A N 1
ATOM 1338 C CA . GLN A 1 179 ? 1.064 -7.417 0.988 1.00 89.44 179 GLN A CA 1
ATOM 1339 C C . GLN A 1 179 ? 1.476 -6.293 0.033 1.00 89.44 179 GLN A C 1
ATOM 1341 O O . GLN A 1 179 ? 2.005 -5.273 0.484 1.00 89.44 179 GLN A O 1
ATOM 1346 N N . PRO A 1 180 ? 1.205 -6.439 -1.277 1.00 93.06 180 PRO A N 1
ATOM 1347 C CA . PRO A 1 180 ? 1.492 -5.398 -2.249 1.00 93.06 180 PRO A CA 1
ATOM 1348 C C . PRO A 1 180 ? 0.547 -4.207 -2.060 1.00 93.06 180 PRO A C 1
ATOM 1350 O O . PRO A 1 180 ? -0.672 -4.351 -2.103 1.00 93.06 180 PRO A O 1
ATOM 1353 N N . VAL A 1 181 ? 1.125 -3.018 -1.921 1.00 94.81 181 VAL A N 1
ATOM 1354 C CA . VAL A 1 181 ? 0.410 -1.729 -1.891 1.00 94.81 181 VAL A CA 1
ATOM 1355 C C . VAL A 1 181 ? 0.486 -1.003 -3.236 1.00 94.81 181 VAL A C 1
ATOM 1357 O O . VAL A 1 181 ? -0.247 -0.050 -3.482 1.00 94.81 181 VAL A O 1
ATOM 1360 N N . GLY A 1 182 ? 1.340 -1.479 -4.147 1.00 95.19 182 GLY A N 1
ATOM 1361 C CA . GLY A 1 182 ? 1.384 -1.010 -5.525 1.00 95.19 182 GLY A CA 1
ATOM 1362 C C . GLY A 1 182 ? 2.156 -1.932 -6.464 1.00 95.19 182 GLY A C 1
ATOM 1363 O O . GLY A 1 182 ? 3.024 -2.699 -6.050 1.00 95.19 182 GLY A O 1
ATOM 1364 N N . GLY A 1 183 ? 1.838 -1.834 -7.756 1.00 94.12 183 GLY A N 1
ATOM 1365 C CA . GLY A 1 183 ? 2.431 -2.630 -8.833 1.00 94.12 183 GLY A CA 1
ATOM 1366 C C . GLY A 1 183 ? 1.392 -3.422 -9.644 1.00 94.12 183 GLY A C 1
ATOM 1367 O O . GLY A 1 183 ? 0.184 -3.214 -9.496 1.00 94.12 183 GLY A O 1
ATOM 1368 N N . PRO A 1 184 ? 1.835 -4.313 -10.547 1.00 96.06 184 PRO A N 1
ATOM 1369 C CA . PRO A 1 184 ? 3.229 -4.521 -10.940 1.00 96.06 184 PRO A CA 1
ATOM 1370 C C . PRO A 1 184 ? 3.811 -3.344 -11.746 1.00 96.06 184 PRO A C 1
ATOM 1372 O O . PRO A 1 184 ? 3.123 -2.755 -12.583 1.00 96.06 184 PRO A O 1
ATOM 1375 N N . PHE A 1 185 ? 5.095 -3.054 -11.533 1.00 95.44 185 PHE A N 1
ATOM 1376 C CA . PHE A 1 185 ? 5.908 -2.082 -12.276 1.00 95.44 185 PHE A CA 1
ATOM 1377 C C . PHE A 1 185 ? 6.923 -2.784 -13.175 1.00 95.44 185 PHE A C 1
ATOM 1379 O O . PHE A 1 185 ? 7.404 -3.862 -12.836 1.00 95.44 185 PHE A O 1
ATOM 1386 N N . ARG A 1 186 ? 7.284 -2.182 -14.312 1.00 94.19 186 ARG A N 1
ATOM 1387 C CA . ARG A 1 186 ? 8.219 -2.805 -15.269 1.00 94.19 186 ARG A CA 1
ATOM 1388 C C . ARG A 1 186 ? 9.662 -2.729 -14.794 1.00 94.19 186 ARG A C 1
ATOM 1390 O O . ARG A 1 186 ? 10.475 -3.574 -15.153 1.00 94.19 186 ARG A O 1
ATOM 1397 N N . THR A 1 187 ? 9.988 -1.710 -14.005 1.00 94.94 187 THR A N 1
ATOM 1398 C CA . THR A 1 187 ? 11.343 -1.492 -13.501 1.00 94.94 187 THR A CA 1
ATOM 1399 C C . THR A 1 187 ? 11.336 -1.252 -11.998 1.00 94.94 187 THR A C 1
ATOM 1401 O O . THR A 1 187 ? 10.368 -0.749 -11.423 1.00 94.94 187 THR A O 1
ATOM 1404 N N . ARG A 1 188 ? 12.468 -1.554 -11.356 1.00 95.75 188 ARG A N 1
ATOM 1405 C CA . ARG A 1 188 ? 12.713 -1.196 -9.954 1.00 95.75 188 ARG A CA 1
ATOM 1406 C C . ARG A 1 188 ? 12.599 0.315 -9.724 1.00 95.75 188 ARG A C 1
ATOM 1408 O O . ARG A 1 188 ? 12.171 0.733 -8.659 1.00 95.75 188 ARG A O 1
ATOM 1415 N N . GLN A 1 189 ? 12.996 1.131 -10.702 1.00 94.94 189 GLN A N 1
ATOM 1416 C CA . GLN A 1 189 ? 12.955 2.590 -10.591 1.00 94.94 189 GLN A CA 1
ATOM 1417 C C . GLN A 1 189 ? 11.517 3.122 -10.566 1.00 94.94 189 GLN A C 1
ATOM 1419 O O . GLN A 1 189 ? 11.220 3.981 -9.745 1.00 94.94 189 GLN A O 1
ATOM 1424 N N . GLU A 1 190 ? 10.620 2.569 -11.391 1.00 94.38 190 GLU A N 1
ATOM 1425 C CA . GLU A 1 190 ? 9.181 2.873 -11.333 1.00 94.38 190 GLU A CA 1
ATOM 1426 C C . GLU A 1 190 ? 8.596 2.504 -9.956 1.00 94.38 190 GLU A C 1
ATOM 1428 O O . GLU A 1 190 ? 7.908 3.310 -9.338 1.00 94.38 190 GLU A O 1
ATOM 1433 N N . ALA A 1 191 ? 8.925 1.322 -9.422 1.00 97.19 191 ALA A N 1
ATOM 1434 C CA . ALA A 1 191 ? 8.507 0.945 -8.067 1.00 97.19 191 ALA A CA 1
ATOM 1435 C C . ALA A 1 191 ? 9.085 1.891 -6.995 1.00 97.19 191 ALA A C 1
ATOM 1437 O O . ALA A 1 191 ? 8.393 2.255 -6.049 1.00 97.19 191 ALA A O 1
ATOM 1438 N N . GLY A 1 192 ? 10.338 2.327 -7.163 1.00 96.12 192 GLY A N 1
ATOM 1439 C CA . GLY A 1 192 ? 10.988 3.307 -6.293 1.00 96.12 192 GLY A CA 1
ATOM 1440 C C . GLY A 1 192 ? 10.292 4.667 -6.301 1.00 96.12 192 GLY A C 1
ATOM 1441 O O . GLY A 1 192 ? 10.156 5.277 -5.246 1.00 96.12 192 GLY A O 1
ATOM 1442 N N . GLY A 1 193 ? 9.798 5.116 -7.456 1.00 93.62 193 GLY A N 1
ATOM 1443 C CA . GLY A 1 193 ? 9.015 6.345 -7.542 1.00 93.62 193 GLY A CA 1
ATOM 1444 C C . GLY A 1 193 ? 7.717 6.255 -6.740 1.00 93.62 193 GLY A C 1
ATOM 1445 O O . GLY A 1 193 ? 7.472 7.125 -5.913 1.00 93.62 193 GLY A O 1
ATOM 1446 N N . LEU A 1 194 ? 6.947 5.163 -6.861 1.00 96.44 194 LEU A N 1
ATOM 1447 C CA . LEU A 1 194 ? 5.772 4.987 -5.994 1.00 96.44 194 LEU A CA 1
ATOM 1448 C C . LEU A 1 194 ? 6.166 4.897 -4.513 1.00 96.44 194 LEU A C 1
ATOM 1450 O O . LEU A 1 194 ? 5.508 5.491 -3.666 1.00 96.44 194 LEU A O 1
ATOM 1454 N N . ALA A 1 195 ? 7.227 4.161 -4.178 1.00 97.00 195 ALA A N 1
ATOM 1455 C CA . ALA A 1 195 ? 7.678 4.048 -2.794 1.00 97.00 195 ALA A CA 1
ATOM 1456 C C . ALA A 1 195 ? 8.065 5.414 -2.199 1.00 97.00 195 ALA A C 1
ATOM 1458 O O . ALA A 1 195 ? 7.803 5.657 -1.026 1.00 97.00 195 ALA A O 1
ATOM 1459 N N . SER A 1 196 ? 8.630 6.317 -3.005 1.00 95.12 196 SER A N 1
ATOM 1460 C CA . SER A 1 196 ? 8.917 7.706 -2.625 1.00 95.12 196 SER A CA 1
ATOM 1461 C C . SER A 1 196 ? 7.644 8.494 -2.311 1.00 95.12 196 SER A C 1
ATOM 1463 O O . SER A 1 196 ? 7.605 9.230 -1.324 1.00 95.12 196 SER A O 1
ATOM 1465 N N . GLU A 1 197 ? 6.583 8.289 -3.094 1.00 93.81 197 GLU A N 1
ATOM 1466 C CA . GLU A 1 197 ? 5.278 8.892 -2.822 1.00 93.81 197 GLU A CA 1
ATOM 1467 C C . GLU A 1 197 ? 4.644 8.329 -1.552 1.00 93.81 197 GLU A C 1
ATOM 1469 O O . GLU A 1 197 ? 4.166 9.091 -0.718 1.00 93.81 197 GLU A O 1
ATOM 1474 N N . LEU A 1 198 ? 4.662 7.007 -1.374 1.00 95.44 198 LEU A N 1
ATOM 1475 C CA . LEU A 1 198 ? 4.039 6.338 -0.230 1.00 95.44 198 LEU A CA 1
ATOM 1476 C C . LEU A 1 198 ? 4.819 6.530 1.077 1.00 95.44 198 LEU A C 1
ATOM 1478 O O . LEU A 1 198 ? 4.208 6.482 2.142 1.00 95.44 198 LEU A O 1
ATOM 1482 N N . ALA A 1 199 ? 6.127 6.799 1.026 1.00 95.38 199 ALA A N 1
ATOM 1483 C CA . ALA A 1 199 ? 6.982 7.022 2.200 1.00 95.38 199 ALA A CA 1
ATOM 1484 C C . ALA A 1 199 ? 6.616 8.267 3.037 1.00 95.38 199 ALA A C 1
ATOM 1486 O O . ALA A 1 199 ? 7.248 8.526 4.063 1.00 95.38 199 ALA A O 1
ATOM 1487 N N . ARG A 1 200 ? 5.611 9.042 2.610 1.00 92.00 200 ARG A N 1
ATOM 1488 C CA . ARG A 1 200 ? 4.987 10.113 3.400 1.00 92.00 200 ARG A CA 1
ATOM 1489 C C . ARG A 1 200 ? 4.114 9.591 4.548 1.00 92.00 200 ARG A C 1
ATOM 1491 O O . ARG A 1 200 ? 3.926 10.312 5.522 1.00 92.00 200 ARG A O 1
ATOM 1498 N N . PHE A 1 201 ? 3.586 8.372 4.432 1.00 93.00 201 PHE A N 1
ATOM 1499 C CA . PHE A 1 201 ? 2.880 7.701 5.523 1.00 93.00 201 PHE A CA 1
ATOM 1500 C C . PHE A 1 201 ? 3.875 6.915 6.375 1.00 93.00 201 PHE A C 1
ATOM 1502 O O . PHE A 1 201 ? 4.918 6.470 5.888 1.00 93.00 201 PHE A O 1
ATOM 1509 N N . ASP A 1 202 ? 3.538 6.718 7.644 1.00 93.44 202 ASP A N 1
ATOM 1510 C CA . ASP A 1 202 ? 4.278 5.808 8.505 1.00 93.44 202 ASP A CA 1
ATOM 1511 C C . ASP A 1 202 ? 3.777 4.377 8.272 1.00 93.44 202 ASP A C 1
ATOM 1513 O O . ASP A 1 202 ? 2.708 4.005 8.749 1.00 93.44 202 ASP A O 1
ATOM 1517 N N . TRP A 1 203 ? 4.535 3.571 7.524 1.00 95.62 203 TRP A N 1
ATOM 1518 C CA . TRP A 1 203 ? 4.232 2.148 7.333 1.00 95.62 203 TRP A CA 1
ATOM 1519 C C . TRP A 1 203 ? 4.902 1.260 8.378 1.00 95.62 203 TRP A C 1
ATOM 1521 O O . TRP A 1 203 ? 4.875 0.043 8.247 1.00 95.62 203 TRP A O 1
ATOM 1531 N N . THR A 1 204 ? 5.515 1.814 9.424 1.00 95.62 204 THR A N 1
ATOM 1532 C CA . THR A 1 204 ? 6.091 1.000 10.507 1.00 95.62 204 THR A CA 1
ATOM 1533 C C . THR A 1 204 ? 5.057 0.615 11.567 1.00 95.62 204 THR A C 1
ATOM 1535 O O . THR A 1 204 ? 5.263 -0.352 12.298 1.00 95.62 204 THR A O 1
ATOM 1538 N N . ARG A 1 205 ? 3.926 1.325 11.627 1.00 94.06 205 ARG A N 1
ATOM 1539 C CA . ARG A 1 205 ? 2.772 1.060 12.509 1.00 94.06 205 ARG A CA 1
ATOM 1540 C C . ARG A 1 205 ? 1.871 -0.063 12.006 1.00 94.06 205 ARG A C 1
ATOM 1542 O O . ARG A 1 205 ? 2.094 -0.578 10.914 1.00 94.06 205 ARG A O 1
ATOM 1549 N N . ALA A 1 206 ? 0.929 -0.532 12.831 1.00 91.31 206 ALA A N 1
ATOM 1550 C CA . ALA A 1 206 ? 0.025 -1.635 12.483 1.00 91.31 206 ALA A CA 1
ATOM 1551 C C . ALA A 1 206 ? -1.091 -1.170 11.536 1.00 91.31 206 ALA A C 1
ATOM 1553 O O . ALA A 1 206 ? -1.432 0.011 11.524 1.00 91.31 206 ALA A O 1
ATOM 1554 N N . ILE A 1 207 ? -1.663 -2.084 10.742 1.00 87.88 207 ILE A N 1
ATOM 1555 C CA . ILE A 1 207 ? -2.677 -1.726 9.734 1.00 87.88 207 ILE A CA 1
ATOM 1556 C C . ILE A 1 207 ? -3.937 -1.136 10.377 1.00 87.88 207 ILE A C 1
ATOM 1558 O O . ILE A 1 207 ? -4.561 -0.249 9.811 1.00 87.88 207 ILE A O 1
ATOM 1562 N N . GLU A 1 208 ? -4.270 -1.581 11.586 1.00 88.06 208 GLU A N 1
ATOM 1563 C CA . GLU A 1 208 ? -5.414 -1.119 12.371 1.00 88.06 208 GLU A CA 1
ATOM 1564 C C . GLU A 1 208 ? -5.250 0.318 12.875 1.00 88.06 208 GLU A C 1
ATOM 1566 O O . GLU A 1 208 ? -6.223 0.933 13.303 1.00 88.06 208 GLU A O 1
ATOM 1571 N N . GLU A 1 209 ? -4.028 0.850 12.853 1.00 89.00 209 GLU A N 1
ATOM 1572 C CA . GLU A 1 209 ? -3.757 2.226 13.258 1.00 89.00 209 GLU A CA 1
ATOM 1573 C C . GLU A 1 209 ? -3.980 3.219 12.108 1.00 89.00 209 GLU A C 1
ATOM 1575 O O . GLU A 1 209 ? -4.104 4.420 12.370 1.00 89.00 209 GLU A O 1
ATOM 1580 N N . PHE A 1 210 ? -4.038 2.740 10.856 1.00 86.69 210 PHE A N 1
ATOM 1581 C CA . PHE A 1 210 ? -4.323 3.564 9.682 1.00 86.69 210 PHE A CA 1
ATOM 1582 C C . PHE A 1 210 ? -5.754 4.088 9.713 1.00 86.69 210 PHE A C 1
ATOM 1584 O O . PHE A 1 210 ? -6.712 3.323 9.805 1.00 86.69 210 PHE A O 1
ATOM 1591 N N . SER A 1 211 ? -5.894 5.406 9.582 1.00 87.75 211 SER A N 1
ATOM 1592 C CA . SER A 1 211 ? -7.193 6.024 9.327 1.00 87.75 211 SER A CA 1
ATOM 1593 C C . SER A 1 211 ? -7.688 5.675 7.923 1.00 87.75 211 SER A C 1
ATOM 1595 O O . SER A 1 211 ? -6.899 5.449 6.997 1.00 87.75 211 SER A O 1
ATOM 1597 N N . ASP A 1 212 ? -9.006 5.691 7.727 1.00 84.94 212 ASP A N 1
ATOM 1598 C CA . ASP A 1 212 ? -9.600 5.457 6.409 1.00 84.94 212 ASP A CA 1
ATOM 1599 C C . ASP A 1 212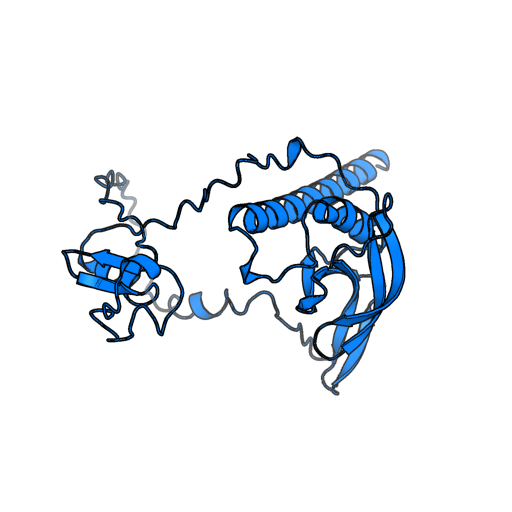 ? -9.148 6.508 5.383 1.00 84.94 212 ASP A C 1
ATOM 1601 O O . ASP A 1 212 ? -9.110 6.231 4.182 1.00 84.94 212 ASP A O 1
ATOM 1605 N N . GLU A 1 213 ? -8.825 7.722 5.825 1.00 85.88 213 GLU A N 1
ATOM 1606 C CA . GLU A 1 213 ? -8.255 8.807 5.027 1.00 85.88 213 GLU A CA 1
ATOM 1607 C C . GLU A 1 213 ? -6.850 8.463 4.537 1.00 85.88 213 GLU A C 1
ATOM 1609 O O . GLU A 1 213 ? -6.567 8.654 3.354 1.00 85.88 213 GLU A O 1
ATOM 1614 N N . GLU A 1 214 ? -5.982 7.921 5.393 1.00 88.06 214 GLU A N 1
ATOM 1615 C CA . GLU A 1 214 ? -4.648 7.463 4.989 1.00 88.06 214 GLU A CA 1
ATOM 1616 C C . GLU A 1 214 ? -4.741 6.274 4.031 1.00 88.06 214 GLU A C 1
ATOM 1618 O O . GLU A 1 214 ? -4.047 6.246 3.011 1.00 88.06 214 GLU A O 1
ATOM 1623 N N . ILE A 1 215 ? -5.647 5.325 4.292 1.00 88.56 215 ILE A N 1
ATOM 1624 C CA . ILE A 1 215 ? -5.891 4.187 3.394 1.00 88.56 215 ILE A CA 1
ATOM 1625 C C . ILE A 1 215 ? -6.361 4.699 2.029 1.00 88.56 215 ILE A C 1
ATOM 1627 O O . ILE A 1 215 ? -5.744 4.395 1.006 1.00 88.56 215 ILE A O 1
ATOM 1631 N N . ARG A 1 216 ? -7.399 5.542 1.986 1.00 87.88 216 ARG A N 1
ATOM 1632 C CA . ARG A 1 216 ? -7.892 6.146 0.736 1.00 87.88 216 ARG A CA 1
ATOM 1633 C C . ARG A 1 216 ? -6.823 6.995 0.047 1.00 87.88 216 ARG A C 1
ATOM 1635 O O . ARG A 1 216 ? -6.725 6.962 -1.180 1.00 87.88 216 ARG A O 1
ATOM 1642 N N . GLY A 1 217 ? -6.027 7.737 0.811 1.00 87.94 217 GLY A N 1
ATOM 1643 C CA . GLY A 1 217 ? -4.928 8.565 0.323 1.00 87.94 217 GLY A CA 1
ATOM 1644 C C . GLY A 1 217 ? -3.827 7.736 -0.335 1.00 87.94 217 GLY A C 1
ATOM 1645 O O . GLY A 1 217 ? -3.414 8.052 -1.450 1.00 87.94 217 GLY A O 1
ATOM 1646 N N . SER A 1 218 ? -3.407 6.639 0.297 1.00 92.19 218 SER A N 1
ATOM 1647 C CA . SER A 1 218 ? -2.395 5.727 -0.248 1.00 92.19 218 SER A CA 1
ATOM 1648 C C . SER A 1 218 ? -2.864 5.047 -1.541 1.00 92.19 218 SER A C 1
ATOM 1650 O O . SER A 1 218 ? -2.124 5.025 -2.526 1.00 92.19 218 SER A O 1
ATOM 1652 N N . VAL A 1 219 ? -4.122 4.592 -1.593 1.00 91.31 219 VAL A N 1
ATOM 1653 C CA . VAL A 1 219 ? -4.733 4.010 -2.801 1.00 91.31 219 VAL A CA 1
ATOM 1654 C C . VAL A 1 219 ? -4.823 5.046 -3.923 1.00 91.31 219 VAL A C 1
ATOM 1656 O O . VAL A 1 219 ? -4.498 4.745 -5.073 1.00 91.31 219 VAL A O 1
ATOM 1659 N N . ARG A 1 220 ? -5.230 6.283 -3.607 1.00 91.00 220 ARG A N 1
ATOM 1660 C CA . ARG A 1 220 ? -5.282 7.381 -4.582 1.00 91.00 220 ARG A CA 1
ATOM 1661 C C . ARG A 1 220 ? -3.896 7.687 -5.145 1.00 91.00 220 ARG A C 1
ATOM 1663 O O . ARG A 1 220 ? -3.761 7.767 -6.361 1.00 91.00 220 ARG A O 1
ATOM 1670 N N . LEU A 1 221 ? -2.874 7.792 -4.296 1.00 91.12 221 LEU A N 1
ATOM 1671 C CA . LEU A 1 221 ? -1.491 8.026 -4.725 1.00 91.12 221 LEU A CA 1
ATOM 1672 C C . LEU A 1 221 ? -0.975 6.900 -5.626 1.00 91.12 221 LEU A C 1
ATOM 1674 O O . LEU A 1 221 ? -0.404 7.176 -6.680 1.00 91.12 221 LEU A O 1
ATOM 1678 N N . ALA A 1 222 ? -1.238 5.640 -5.271 1.00 92.00 222 ALA A N 1
ATOM 1679 C CA . ALA A 1 222 ? -0.858 4.495 -6.095 1.00 92.00 222 ALA A CA 1
ATOM 1680 C C . ALA A 1 222 ? -1.521 4.520 -7.483 1.00 92.00 222 ALA A C 1
ATOM 1682 O O . ALA A 1 222 ? -0.857 4.266 -8.494 1.00 92.00 222 ALA A O 1
ATOM 1683 N N . ASN A 1 223 ? -2.809 4.867 -7.549 1.00 88.88 223 ASN A N 1
ATOM 1684 C CA . ASN A 1 223 ? -3.540 4.990 -8.809 1.00 88.88 223 ASN A CA 1
ATOM 1685 C C . ASN A 1 223 ? -3.053 6.183 -9.645 1.00 88.88 223 ASN A C 1
ATOM 1687 O O . ASN A 1 223 ? -2.754 6.006 -10.825 1.00 88.88 223 ASN A O 1
ATOM 1691 N N . ASN A 1 224 ? -2.894 7.361 -9.036 1.00 88.81 224 ASN A N 1
ATOM 1692 C CA . ASN A 1 224 ? -2.402 8.565 -9.711 1.00 88.81 224 ASN A CA 1
ATOM 1693 C C . ASN A 1 224 ? -1.009 8.335 -10.305 1.00 88.81 224 ASN A C 1
ATOM 1695 O O . ASN A 1 224 ? -0.782 8.605 -11.481 1.00 88.81 224 ASN A O 1
ATOM 1699 N N . TYR A 1 225 ? -0.092 7.749 -9.529 1.00 90.75 225 TYR A N 1
ATOM 1700 C CA . TYR A 1 225 ? 1.256 7.437 -10.001 1.00 90.75 225 TYR A CA 1
ATOM 1701 C C . TYR A 1 225 ? 1.242 6.483 -11.206 1.00 90.75 225 TYR A C 1
ATOM 1703 O O . TYR A 1 225 ? 1.998 6.653 -12.168 1.00 90.75 225 TYR A O 1
ATOM 1711 N N . ARG A 1 226 ? 0.344 5.490 -11.198 1.00 88.56 226 ARG A N 1
ATOM 1712 C CA . ARG A 1 226 ? 0.179 4.558 -12.320 1.00 88.56 226 ARG A CA 1
ATOM 1713 C C . ARG A 1 226 ? -0.299 5.260 -13.588 1.00 88.56 226 ARG A C 1
ATOM 1715 O O . ARG A 1 226 ? 0.208 4.946 -14.667 1.00 88.56 226 ARG A O 1
ATOM 1722 N N . GLU A 1 227 ? -1.248 6.181 -13.466 1.00 86.69 227 GLU A N 1
ATOM 1723 C CA . GLU A 1 227 ? -1.727 6.980 -14.595 1.00 86.69 227 GLU A CA 1
ATOM 1724 C C . GLU A 1 227 ? -0.629 7.909 -15.130 1.00 86.69 227 GLU A C 1
ATOM 1726 O O . GLU A 1 227 ? -0.399 7.931 -16.340 1.00 86.69 227 GLU A O 1
ATOM 1731 N N . THR A 1 228 ? 0.160 8.548 -14.260 1.00 86.25 228 THR A N 1
ATOM 1732 C CA . THR A 1 228 ? 1.331 9.349 -14.667 1.00 86.25 228 THR A CA 1
ATOM 1733 C C . THR A 1 228 ? 2.328 8.528 -15.490 1.00 86.25 228 THR A C 1
ATOM 1735 O O . THR A 1 228 ? 2.779 8.970 -16.549 1.00 86.25 228 THR A O 1
ATOM 1738 N N . LEU A 1 229 ? 2.635 7.293 -15.072 1.00 83.94 229 LEU A N 1
ATOM 1739 C CA . LEU A 1 229 ? 3.517 6.401 -15.837 1.00 83.94 229 LEU A CA 1
ATOM 1740 C C . LEU A 1 229 ? 2.930 5.993 -17.196 1.00 83.94 229 LEU A C 1
ATOM 1742 O O . LEU A 1 229 ? 3.681 5.808 -18.158 1.00 83.94 229 LEU A O 1
ATOM 1746 N N . ARG A 1 230 ? 1.608 5.802 -17.288 1.00 85.06 230 ARG A N 1
ATOM 1747 C CA . ARG A 1 230 ? 0.925 5.487 -18.554 1.00 85.06 230 ARG A CA 1
ATOM 1748 C C . ARG A 1 230 ? 0.976 6.673 -19.507 1.00 85.06 230 ARG A C 1
ATOM 1750 O O . ARG A 1 230 ? 1.345 6.488 -20.665 1.00 85.06 230 ARG A O 1
ATOM 1757 N N . PHE A 1 231 ? 0.674 7.867 -19.008 1.00 80.56 231 PHE A N 1
ATOM 1758 C CA . PHE A 1 231 ? 0.700 9.096 -19.790 1.00 80.56 231 PHE A CA 1
ATOM 1759 C C . PHE A 1 231 ? 2.110 9.413 -20.303 1.00 80.56 231 PHE A C 1
ATOM 1761 O O . PHE A 1 231 ? 2.290 9.636 -21.497 1.00 80.56 231 PHE A O 1
ATOM 1768 N N . GLY A 1 232 ? 3.136 9.314 -19.449 1.00 77.31 232 GLY A N 1
ATOM 1769 C CA . GLY A 1 232 ? 4.527 9.515 -19.870 1.00 77.31 232 GLY A CA 1
ATOM 1770 C C . GLY A 1 232 ? 4.971 8.544 -20.974 1.00 77.31 232 GLY A C 1
ATOM 1771 O O . GLY A 1 232 ? 5.644 8.942 -21.922 1.00 77.31 232 GLY A O 1
ATOM 1772 N N . LYS A 1 233 ? 4.538 7.276 -20.910 1.00 79.00 233 LYS A N 1
ATOM 1773 C CA . LYS A 1 233 ? 4.799 6.282 -21.970 1.00 79.00 233 LYS A CA 1
ATOM 1774 C C . LYS A 1 233 ? 4.082 6.613 -23.277 1.00 79.00 233 LYS A C 1
ATOM 1776 O O . LYS A 1 233 ? 4.653 6.401 -24.345 1.00 79.00 233 LYS A O 1
ATOM 1781 N N . TYR A 1 234 ? 2.847 7.101 -23.193 1.00 79.06 234 TYR A N 1
ATOM 1782 C CA . TYR A 1 234 ? 2.075 7.529 -24.356 1.00 79.06 234 TYR A CA 1
ATOM 1783 C C . TYR A 1 234 ? 2.755 8.706 -25.069 1.00 79.06 234 TYR A C 1
ATOM 1785 O O . TYR A 1 234 ? 3.019 8.614 -26.266 1.00 79.06 234 TYR A O 1
ATOM 1793 N N . MET A 1 235 ? 3.155 9.742 -24.324 1.00 78.38 235 MET A N 1
ATOM 1794 C CA . MET A 1 235 ? 3.856 10.906 -24.884 1.00 78.38 235 MET A CA 1
ATOM 1795 C C . MET A 1 235 ? 5.185 10.523 -25.548 1.00 78.38 235 MET A C 1
ATOM 1797 O O . MET A 1 235 ? 5.419 10.877 -26.699 1.00 78.38 235 MET A O 1
ATOM 1801 N N . ALA A 1 236 ? 5.998 9.687 -24.894 1.00 78.12 236 ALA A N 1
ATOM 1802 C CA . ALA A 1 236 ? 7.262 9.206 -25.459 1.00 78.12 236 ALA A CA 1
ATOM 1803 C C . ALA A 1 236 ? 7.098 8.320 -26.714 1.00 78.12 236 ALA A C 1
ATOM 1805 O O . ALA A 1 236 ? 8.074 8.062 -27.419 1.00 78.12 236 ALA A O 1
ATOM 1806 N N . THR A 1 237 ? 5.893 7.794 -26.965 1.00 84.12 237 THR A N 1
ATOM 1807 C CA . THR A 1 237 ? 5.582 7.031 -28.184 1.00 84.12 237 THR A CA 1
ATOM 1808 C C . THR A 1 237 ? 5.247 7.970 -29.339 1.00 84.12 237 THR A C 1
ATOM 1810 O O . THR A 1 237 ? 5.745 7.749 -30.437 1.00 84.12 237 THR A O 1
ATOM 1813 N N . ILE A 1 238 ? 4.468 9.027 -29.081 1.00 80.81 238 ILE A N 1
ATOM 1814 C CA . ILE A 1 238 ? 4.125 10.057 -30.077 1.00 80.81 238 ILE A CA 1
ATOM 1815 C C . ILE A 1 238 ? 5.377 10.780 -30.578 1.00 80.81 238 ILE A C 1
ATOM 1817 O O . ILE A 1 238 ? 5.509 11.020 -31.767 1.00 80.81 238 ILE A O 1
ATOM 1821 N N . GLU A 1 239 ? 6.328 11.094 -29.699 1.00 79.44 239 GLU A N 1
ATOM 1822 C CA . GLU A 1 239 ? 7.564 11.788 -30.097 1.00 79.44 239 GLU A CA 1
ATOM 1823 C C . GLU A 1 239 ? 8.466 10.970 -31.039 1.00 79.44 239 GLU A C 1
ATOM 1825 O O . GLU A 1 239 ? 9.379 11.519 -31.651 1.00 79.44 239 GLU A O 1
ATOM 1830 N N . LYS A 1 240 ? 8.250 9.653 -31.134 1.00 79.00 240 LYS A N 1
ATOM 1831 C CA . LYS A 1 240 ? 9.053 8.746 -31.968 1.00 79.00 240 LYS A CA 1
ATOM 1832 C C . LYS A 1 240 ? 8.397 8.386 -33.302 1.00 79.00 240 LYS A C 1
ATOM 1834 O O . LYS A 1 240 ? 9.053 7.718 -34.101 1.00 79.00 240 LYS A O 1
ATOM 1839 N N . SER A 1 241 ? 7.129 8.746 -33.504 1.00 71.56 241 SER A N 1
ATOM 1840 C CA . SER A 1 241 ? 6.368 8.512 -34.741 1.00 71.56 241 SER A CA 1
ATOM 1841 C C . SER A 1 241 ? 6.400 9.733 -35.641 1.00 71.56 241 SER A C 1
ATOM 1843 O O . SER A 1 241 ? 6.613 9.544 -36.856 1.00 71.56 241 SER A O 1
#

Secondary structure (DSSP, 8-state):
--------TTSTTTGGGSTT-S------------PPP----PPEEPPEEGGGSTTPBPTTT--BTTTS-SEEEEETTEEEETTTHHHHHHHHTPEEPPP------S----TTTSPPPPEEEEEEEEEETTEEEEEEEEEETTT--EEEEEEEEEEEE-TTS-EEEEEEEEEEEETTTTEEEEEEESSHHHHHHHHHHHTTS--SS-GGGS-HHHHHHHHHHHHHHHHHHHHHHHHHHHTT-

Radius of gyration: 23.64 Å; chains: 1; bounding box: 60×48×62 Å

pLDDT: mean 80.13, std 19.97, range [34.34, 98.06]